Protein AF-A0A853AX30-F1 (afdb_monomer)

Solvent-accessible surface area (backbone atoms only — not comparable to full-atom values): 9892 Å² total; per-residue (Å²): 127,70,66,63,58,52,55,42,53,52,36,52,54,50,22,55,52,28,44,53,53,19,56,52,30,43,52,54,26,51,54,49,52,51,54,42,50,55,51,50,51,55,50,53,53,50,54,54,53,52,50,54,52,53,49,56,51,50,53,50,53,51,50,51,54,53,49,54,54,51,50,54,50,52,53,54,55,50,51,50,54,60,66,71,55,81,57,99,46,70,66,63,49,51,56,49,52,51,50,56,45,54,53,49,52,51,54,49,52,52,52,51,53,54,49,53,53,52,51,52,52,49,54,49,51,54,52,50,49,54,50,50,53,52,52,50,53,49,50,54,48,42,53,52,49,52,50,50,28,52,50,31,45,51,49,22,48,51,31,41,53,52,22,51,49,41,50,52,53,37,55,49,53,67,72,64,58,72,77,78,80,74,74,82,80,131

Secondary structure (DSSP, 8-state):
-HHHHHHHHHHHHHHHHHHHHHHHHHHHHHHHHHHHHHHHHHHHHHHHHHHHHHHHHHHHHHHHHHHHHHHHHHHHHHHHHHHHT-SS-HHHHHHHHHHHHHHHHHHHHHHHHHHHHHHHHHHHHHHHHHHHHHHHHHHHHHHHHHHHHHHHHHHHHHHHHHHHHHHHHHHHHHHHSPPP--PPP-

pLDDT: mean 80.93, std 8.51, range [52.16, 93.62]

Structure (mmCIF, N/CA/C/O backbone):
data_AF-A0A853AX30-F1
#
_entry.id   AF-A0A853AX30-F1
#
loop_
_atom_site.group_PDB
_atom_site.id
_atom_site.type_symbol
_atom_site.label_atom_id
_atom_site.label_alt_id
_atom_site.label_comp_id
_atom_site.label_asym_id
_atom_site.label_entity_id
_atom_site.label_seq_id
_atom_site.pdbx_PDB_ins_code
_atom_site.Cartn_x
_atom_site.Cartn_y
_atom_site.Cartn_z
_atom_site.occupancy
_atom_site.B_iso_or_equiv
_atom_site.auth_seq_id
_atom_site.auth_comp_id
_atom_site.auth_asym_id
_atom_site.auth_atom_id
_atom_site.pdbx_PDB_model_num
ATOM 1 N N . MET A 1 1 ? 38.267 -4.376 -55.174 1.00 52.16 1 MET A N 1
ATOM 2 C CA . MET A 1 1 ? 37.204 -3.345 -55.268 1.00 52.16 1 MET A CA 1
ATOM 3 C C . MET A 1 1 ? 35.841 -3.810 -54.735 1.00 52.16 1 MET A C 1
ATOM 5 O O . MET A 1 1 ? 35.086 -2.953 -54.309 1.00 52.16 1 MET A O 1
ATOM 9 N N . LYS A 1 2 ? 35.516 -5.118 -54.700 1.00 53.72 2 LYS A N 1
ATOM 10 C CA . LYS A 1 2 ? 34.241 -5.617 -54.136 1.00 53.72 2 LYS A CA 1
ATOM 11 C C . LYS A 1 2 ? 34.142 -5.535 -52.602 1.00 53.72 2 LYS A C 1
ATOM 13 O O . LYS A 1 2 ? 33.049 -5.327 -52.098 1.00 53.72 2 LYS A O 1
ATOM 18 N N . ASP A 1 3 ? 35.264 -5.619 -51.888 1.00 60.22 3 ASP A N 1
ATOM 19 C CA . ASP A 1 3 ? 35.251 -5.826 -50.429 1.00 60.22 3 ASP A CA 1
ATOM 20 C C . ASP A 1 3 ? 34.913 -4.568 -49.603 1.00 60.22 3 ASP A C 1
ATOM 22 O O . ASP A 1 3 ? 34.344 -4.672 -48.518 1.00 60.22 3 ASP A O 1
ATOM 26 N N . ALA A 1 4 ? 35.208 -3.367 -50.121 1.00 60.56 4 ALA A N 1
ATOM 27 C CA . ALA A 1 4 ? 34.927 -2.102 -49.428 1.00 60.56 4 ALA A CA 1
ATOM 28 C C . ALA A 1 4 ? 33.430 -1.734 -49.453 1.00 60.56 4 ALA A C 1
ATOM 30 O O . ALA A 1 4 ? 32.887 -1.258 -48.460 1.00 60.56 4 ALA A O 1
ATOM 31 N N . SER A 1 5 ? 32.743 -2.018 -50.565 1.00 66.19 5 SER A N 1
ATOM 32 C CA . SER A 1 5 ? 31.300 -1.779 -50.711 1.00 66.19 5 SER A CA 1
ATOM 33 C C . SER A 1 5 ? 30.471 -2.729 -49.844 1.00 66.19 5 SER A C 1
ATOM 35 O O . SER A 1 5 ? 29.499 -2.299 -49.234 1.00 66.19 5 SER A O 1
ATOM 37 N N . THR A 1 6 ? 30.876 -3.995 -49.717 1.00 74.06 6 THR A N 1
ATOM 38 C CA . THR A 1 6 ? 30.201 -4.947 -48.822 1.00 74.06 6 THR A CA 1
ATOM 39 C C . THR A 1 6 ? 30.399 -4.593 -47.350 1.00 74.06 6 THR A C 1
ATOM 41 O O . THR A 1 6 ? 29.449 -4.656 -46.579 1.00 74.06 6 THR A O 1
ATOM 44 N N . ALA A 1 7 ? 31.600 -4.145 -46.962 1.00 73.75 7 ALA A N 1
ATOM 45 C CA . ALA A 1 7 ? 31.864 -3.698 -45.594 1.00 73.75 7 ALA A CA 1
ATOM 46 C C . ALA A 1 7 ? 31.069 -2.430 -45.221 1.00 73.75 7 ALA A C 1
ATOM 48 O O . ALA A 1 7 ? 30.607 -2.303 -44.088 1.00 73.75 7 ALA A O 1
ATOM 49 N N . SER A 1 8 ? 30.887 -1.513 -46.176 1.00 75.12 8 SER A N 1
ATOM 50 C CA . SER A 1 8 ? 30.039 -0.322 -46.047 1.00 75.12 8 SER A CA 1
ATOM 51 C C . SER A 1 8 ? 28.562 -0.685 -45.834 1.00 75.12 8 SER A C 1
ATOM 53 O O . SER A 1 8 ? 27.937 -0.218 -44.877 1.00 75.12 8 SER A O 1
ATOM 55 N N . ASP A 1 9 ? 28.012 -1.568 -46.670 1.00 80.69 9 ASP A N 1
ATOM 56 C CA . ASP A 1 9 ? 26.618 -2.016 -46.562 1.00 80.69 9 ASP A CA 1
ATOM 57 C C . ASP A 1 9 ? 26.347 -2.752 -45.242 1.00 80.69 9 ASP A C 1
ATOM 59 O O . ASP A 1 9 ? 25.305 -2.554 -44.612 1.00 80.69 9 ASP A O 1
ATOM 63 N N . ASP A 1 10 ? 27.292 -3.577 -44.789 1.00 83.75 10 ASP A N 1
ATOM 64 C CA . ASP A 1 10 ? 27.157 -4.321 -43.537 1.00 83.75 10 ASP A CA 1
ATOM 65 C C . ASP A 1 10 ? 27.153 -3.396 -42.310 1.00 83.75 10 ASP A C 1
ATOM 67 O O . ASP A 1 10 ? 26.387 -3.633 -41.371 1.00 83.75 10 ASP A O 1
ATOM 71 N N . ARG A 1 11 ? 27.916 -2.292 -42.327 1.00 81.69 11 ARG A N 1
ATOM 72 C CA . ARG A 1 11 ? 27.868 -1.274 -41.260 1.00 81.69 11 ARG A CA 1
ATOM 73 C C . ARG A 1 11 ? 26.560 -0.491 -41.251 1.00 81.69 11 ARG A C 1
ATOM 75 O O . ARG A 1 11 ? 26.027 -0.249 -40.172 1.00 81.69 11 ARG A O 1
ATOM 82 N N . TYR A 1 12 ? 25.997 -0.145 -42.413 1.00 83.19 12 TYR A N 1
ATOM 83 C CA . TYR A 1 12 ? 24.668 0.484 -42.467 1.00 83.19 12 TYR A CA 1
ATOM 84 C C . TYR A 1 12 ? 23.589 -0.427 -41.879 1.00 83.19 12 TYR A C 1
ATOM 86 O O . TYR A 1 12 ? 22.803 0.011 -41.040 1.00 83.19 12 TYR A O 1
ATOM 94 N N . ARG A 1 13 ? 23.593 -1.714 -42.246 1.00 85.00 13 ARG A N 1
ATOM 95 C CA . ARG A 1 13 ? 22.660 -2.696 -41.671 1.00 85.00 13 ARG A CA 1
ATOM 96 C C . ARG A 1 13 ? 22.852 -2.856 -40.163 1.00 85.00 13 ARG A C 1
ATOM 98 O O . ARG A 1 13 ? 21.865 -2.962 -39.438 1.00 85.00 13 ARG A O 1
ATOM 105 N N . ALA A 1 14 ? 24.096 -2.862 -39.683 1.00 85.56 14 ALA A N 1
ATOM 106 C CA . ALA A 1 14 ? 24.391 -2.921 -38.254 1.00 85.56 14 ALA A CA 1
ATOM 107 C C . ALA A 1 14 ? 23.889 -1.670 -37.511 1.00 85.56 14 ALA A C 1
ATOM 109 O O . ALA A 1 14 ? 23.300 -1.799 -36.437 1.00 85.56 14 ALA A O 1
ATOM 110 N N . ALA A 1 15 ? 24.065 -0.479 -38.088 1.00 84.44 15 ALA A N 1
ATOM 111 C CA . ALA A 1 15 ? 23.566 0.776 -37.533 1.00 84.44 15 ALA A CA 1
ATOM 112 C C . ALA A 1 15 ? 22.029 0.789 -37.439 1.00 84.44 15 ALA A C 1
ATOM 114 O O . ALA A 1 15 ? 21.485 1.081 -36.375 1.00 84.44 15 ALA A O 1
ATOM 115 N N . ASP A 1 16 ? 21.324 0.381 -38.496 1.00 89.50 16 ASP A N 1
ATOM 116 C CA . ASP A 1 16 ? 19.855 0.321 -38.498 1.00 89.50 16 ASP A CA 1
ATOM 117 C C . ASP A 1 16 ? 19.310 -0.734 -37.521 1.00 89.50 16 ASP A C 1
ATOM 119 O O . ASP A 1 16 ? 18.291 -0.522 -36.853 1.00 89.50 16 ASP A O 1
ATOM 123 N N . ALA A 1 17 ? 20.011 -1.864 -37.375 1.00 89.38 17 ALA A N 1
ATOM 124 C CA . ALA A 1 17 ? 19.682 -2.868 -36.369 1.00 89.38 17 ALA A CA 1
ATOM 125 C C . ALA A 1 17 ? 19.844 -2.321 -34.939 1.00 89.38 17 ALA A C 1
ATOM 127 O O . ALA A 1 17 ? 19.005 -2.605 -34.079 1.00 89.38 17 ALA A O 1
ATOM 128 N N . ARG A 1 18 ? 20.880 -1.509 -34.680 1.00 89.25 18 ARG A N 1
ATOM 129 C CA . ARG A 1 18 ? 21.083 -0.849 -33.379 1.00 89.25 18 ARG A CA 1
ATOM 130 C C . ARG A 1 18 ? 20.016 0.198 -33.086 1.00 89.25 18 ARG A C 1
ATOM 132 O O . ARG A 1 18 ? 19.478 0.184 -31.982 1.00 89.25 18 ARG A O 1
ATOM 139 N N . ASP A 1 19 ? 19.641 1.027 -34.057 1.00 89.88 19 ASP A N 1
ATOM 140 C CA . ASP A 1 19 ? 18.552 1.999 -33.884 1.00 89.88 19 ASP A CA 1
ATOM 141 C C . ASP A 1 19 ? 17.220 1.295 -33.587 1.00 89.88 19 ASP A C 1
ATOM 143 O O . ASP A 1 19 ? 16.516 1.646 -32.638 1.00 89.88 19 ASP A O 1
ATOM 147 N N . THR A 1 20 ? 16.924 0.209 -34.307 1.00 91.38 20 THR A N 1
ATOM 148 C CA . THR A 1 20 ? 15.735 -0.617 -34.041 1.00 91.38 20 THR A CA 1
ATOM 149 C C . THR A 1 20 ? 15.751 -1.194 -32.618 1.00 91.38 20 THR A C 1
ATOM 151 O O . THR A 1 20 ? 14.726 -1.201 -31.927 1.00 91.38 20 THR A O 1
ATOM 154 N N . ALA A 1 21 ? 16.910 -1.670 -32.151 1.00 88.06 21 ALA A N 1
ATOM 155 C CA . ALA A 1 21 ? 17.077 -2.189 -30.796 1.00 88.06 21 ALA A CA 1
ATOM 156 C C . ALA A 1 21 ? 16.963 -1.086 -29.727 1.00 88.06 21 ALA A C 1
ATOM 158 O O . ALA A 1 21 ? 16.398 -1.324 -28.653 1.00 88.06 21 ALA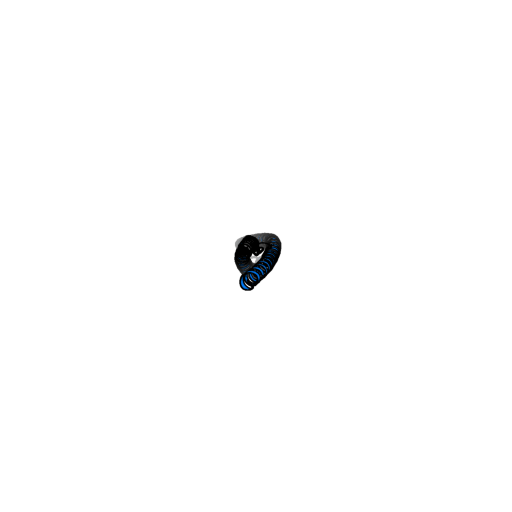 A O 1
ATOM 159 N N . ALA A 1 22 ? 17.458 0.120 -30.005 1.00 86.75 22 ALA A N 1
ATOM 160 C CA . ALA A 1 22 ? 17.312 1.286 -29.141 1.00 86.75 22 ALA A CA 1
ATOM 161 C C . ALA A 1 22 ? 15.832 1.672 -28.979 1.00 86.75 22 ALA A C 1
ATOM 163 O O . ALA A 1 22 ? 15.345 1.796 -27.854 1.00 86.75 22 ALA A O 1
ATOM 164 N N . ASP A 1 23 ? 15.080 1.738 -30.079 1.00 91.25 23 ASP A N 1
ATOM 165 C CA . ASP A 1 23 ? 13.649 2.060 -30.062 1.00 91.25 23 ASP A CA 1
ATOM 166 C C . ASP A 1 23 ? 12.804 0.982 -29.370 1.00 91.25 23 ASP A C 1
ATOM 168 O O . ASP A 1 23 ? 11.774 1.272 -28.752 1.00 91.25 23 ASP A O 1
ATOM 172 N N . ALA A 1 24 ? 13.207 -0.288 -29.462 1.00 91.00 24 ALA A N 1
ATOM 173 C CA . ALA A 1 24 ? 12.571 -1.364 -28.707 1.00 91.00 24 ALA A CA 1
ATOM 174 C C . ALA A 1 24 ? 12.790 -1.202 -27.191 1.00 91.00 24 ALA A C 1
ATOM 176 O O . ALA A 1 24 ? 11.845 -1.367 -26.413 1.00 91.00 24 ALA A O 1
ATOM 177 N N . ARG A 1 25 ? 14.008 -0.836 -26.766 1.00 88.38 25 ARG A N 1
ATOM 178 C CA . ARG A 1 25 ? 14.336 -0.597 -25.351 1.00 88.38 25 ARG A CA 1
ATOM 179 C C . ARG A 1 25 ? 13.622 0.623 -24.781 1.00 88.38 25 ARG A C 1
ATOM 181 O O . ARG A 1 25 ? 13.078 0.532 -23.682 1.00 88.38 25 ARG A O 1
ATOM 188 N N . ASP A 1 26 ? 13.550 1.723 -25.526 1.00 89.88 26 ASP A N 1
ATOM 189 C CA . ASP A 1 26 ? 12.823 2.920 -25.086 1.00 89.88 26 ASP A CA 1
ATOM 190 C C . ASP A 1 26 ? 11.333 2.623 -24.882 1.00 89.88 26 ASP A C 1
ATOM 192 O O . ASP A 1 26 ? 10.775 2.943 -23.829 1.00 89.88 26 ASP A O 1
ATOM 196 N N . ARG A 1 27 ? 10.705 1.900 -25.818 1.00 90.69 27 ARG A N 1
ATOM 197 C CA . ARG A 1 27 ? 9.311 1.452 -25.667 1.00 90.69 27 ARG A CA 1
ATOM 198 C C . ARG A 1 27 ? 9.116 0.546 -24.451 1.00 90.69 27 ARG A C 1
ATOM 200 O O . ARG A 1 27 ? 8.138 0.703 -23.720 1.00 90.69 27 ARG A O 1
ATOM 207 N N . ALA A 1 28 ? 10.040 -0.381 -24.200 1.00 88.31 28 ALA A N 1
ATOM 208 C CA . ALA A 1 28 ? 9.989 -1.228 -23.009 1.00 88.31 28 ALA A CA 1
ATOM 209 C C . ALA A 1 28 ? 10.108 -0.403 -21.713 1.00 88.31 28 ALA A C 1
ATOM 211 O O . ALA A 1 28 ? 9.362 -0.641 -20.760 1.00 88.31 28 ALA A O 1
ATOM 212 N N . ALA A 1 29 ? 10.996 0.594 -21.686 1.00 87.12 29 ALA A N 1
ATOM 213 C CA . ALA A 1 29 ? 11.155 1.504 -20.556 1.00 87.12 29 ALA A CA 1
ATOM 214 C C . ALA A 1 29 ? 9.895 2.352 -20.312 1.00 87.12 29 ALA A C 1
ATOM 216 O O . ALA A 1 29 ? 9.464 2.489 -19.168 1.00 87.12 29 ALA A O 1
ATOM 217 N N . GLU A 1 30 ? 9.264 2.882 -21.362 1.00 92.12 30 GLU A N 1
ATOM 218 C CA . GLU A 1 30 ? 7.996 3.616 -21.248 1.00 92.12 30 GLU A CA 1
ATOM 219 C C . GLU A 1 30 ? 6.869 2.758 -20.664 1.00 92.12 30 GLU A C 1
ATOM 221 O O . GLU A 1 30 ? 6.134 3.217 -19.789 1.00 92.12 30 GLU A O 1
ATOM 226 N N . LEU A 1 31 ? 6.734 1.506 -21.114 1.00 92.50 31 LEU A N 1
ATOM 227 C CA . LEU A 1 31 ? 5.715 0.588 -20.597 1.00 92.50 31 LEU A CA 1
ATOM 228 C C . LEU A 1 31 ? 5.914 0.295 -19.105 1.00 92.50 31 LEU A C 1
ATOM 230 O O . LEU A 1 31 ? 4.943 0.298 -18.341 1.00 92.50 31 LEU A O 1
ATOM 234 N N . ARG A 1 32 ? 7.161 0.083 -18.667 1.00 89.12 32 ARG A N 1
ATOM 235 C CA . ARG A 1 32 ? 7.470 -0.110 -17.240 1.00 89.12 32 ARG A CA 1
ATOM 236 C C . ARG A 1 32 ? 7.160 1.136 -16.421 1.00 89.12 32 ARG A C 1
ATOM 238 O O . ARG A 1 32 ? 6.587 1.014 -15.342 1.00 89.12 32 ARG A O 1
ATOM 245 N N . ASP A 1 33 ? 7.476 2.318 -16.939 1.00 88.50 33 ASP A N 1
ATOM 246 C CA . ASP A 1 33 ? 7.202 3.577 -16.249 1.00 88.50 33 ASP A CA 1
ATOM 247 C C . ASP A 1 33 ? 5.697 3.841 -16.111 1.00 88.50 33 ASP A C 1
ATOM 249 O O . ASP A 1 33 ? 5.249 4.203 -15.024 1.00 88.50 33 ASP A O 1
ATOM 253 N N . ARG A 1 34 ? 4.897 3.582 -17.156 1.00 91.12 34 ARG A N 1
ATOM 254 C CA . ARG A 1 34 ? 3.425 3.656 -17.063 1.00 91.12 34 ARG A CA 1
ATOM 255 C C . ARG A 1 34 ? 2.888 2.695 -16.007 1.00 91.12 34 ARG A C 1
ATOM 257 O O . ARG A 1 34 ? 2.182 3.113 -15.100 1.00 91.12 34 ARG A O 1
ATOM 264 N N . THR A 1 35 ? 3.331 1.439 -16.048 1.00 88.69 35 THR A N 1
ATOM 265 C CA . THR A 1 35 ? 2.931 0.435 -15.049 1.00 88.69 35 THR A CA 1
ATOM 266 C C . THR A 1 35 ? 3.323 0.862 -13.627 1.00 88.69 35 THR A C 1
ATOM 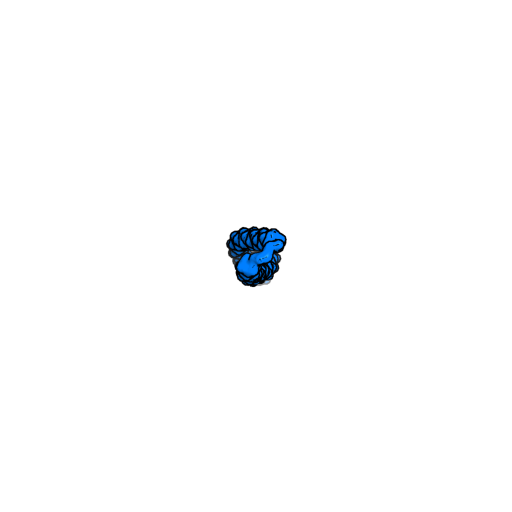268 O O . THR A 1 35 ? 2.599 0.604 -12.667 1.00 88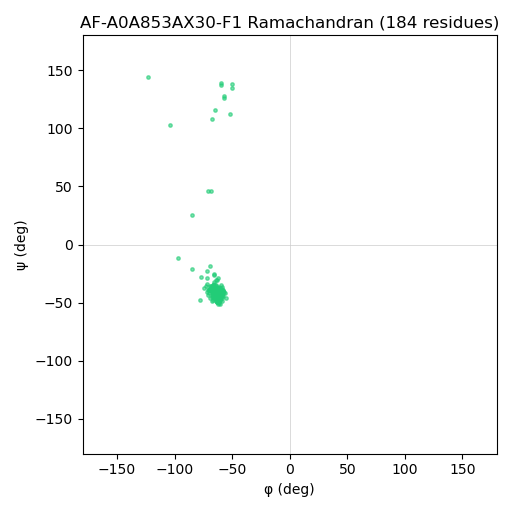.69 35 THR A O 1
ATOM 271 N N . ALA A 1 36 ? 4.473 1.518 -13.454 1.00 84.31 36 ALA A N 1
ATOM 272 C CA . ALA A 1 36 ? 4.895 2.053 -12.165 1.00 84.31 36 ALA A CA 1
ATOM 273 C C . ALA A 1 36 ? 3.979 3.182 -11.665 1.00 84.31 36 ALA A C 1
ATOM 275 O O . ALA A 1 36 ? 3.671 3.206 -10.476 1.00 84.31 36 ALA A O 1
ATOM 276 N N . LEU A 1 37 ? 3.537 4.083 -12.548 1.00 88.69 37 LEU A N 1
ATOM 277 C CA . LEU A 1 37 ? 2.591 5.150 -12.205 1.00 88.69 37 LEU A CA 1
ATOM 278 C C . LEU A 1 37 ? 1.233 4.585 -11.779 1.00 88.69 37 LEU A C 1
ATOM 280 O O . LEU A 1 37 ? 0.720 4.985 -10.736 1.00 88.69 37 LEU A O 1
ATOM 284 N N . ASP A 1 38 ? 0.710 3.596 -12.506 1.00 88.50 38 ASP A N 1
ATOM 285 C CA . ASP A 1 38 ? -0.556 2.938 -12.156 1.00 88.50 38 ASP A CA 1
ATOM 286 C C . ASP A 1 38 ? -0.481 2.302 -10.756 1.00 88.50 38 ASP A C 1
ATOM 288 O O . ASP A 1 38 ? -1.407 2.399 -9.945 1.00 88.50 38 ASP A O 1
ATOM 292 N N . ARG A 1 39 ? 0.657 1.674 -10.422 1.00 84.62 39 ARG A N 1
ATOM 293 C CA . ARG A 1 39 ? 0.878 1.111 -9.079 1.00 84.62 39 ARG A CA 1
ATOM 294 C C . ARG A 1 39 ? 0.949 2.187 -7.999 1.00 84.62 39 ARG A C 1
ATOM 296 O O . ARG A 1 39 ? 0.417 1.963 -6.910 1.00 84.62 39 ARG A O 1
ATOM 303 N N . ASP A 1 40 ? 1.582 3.323 -8.280 1.00 85.88 40 ASP A N 1
ATOM 304 C CA . ASP A 1 40 ? 1.651 4.450 -7.346 1.00 85.88 40 ASP A CA 1
ATOM 305 C C . ASP A 1 40 ? 0.254 5.046 -7.094 1.00 85.88 40 ASP A C 1
ATOM 307 O O . ASP A 1 40 ? -0.096 5.339 -5.947 1.00 85.88 40 ASP A O 1
ATOM 311 N N . GLU A 1 41 ? -0.584 5.151 -8.128 1.00 87.88 41 GLU A N 1
ATOM 312 C CA . GLU A 1 41 ? -1.968 5.614 -7.995 1.00 87.88 41 GLU A CA 1
ATOM 313 C C . GLU A 1 41 ? -2.804 4.669 -7.121 1.00 87.88 41 GLU A C 1
ATOM 315 O O . GLU A 1 41 ? -3.433 5.104 -6.147 1.00 87.88 41 GLU A O 1
ATOM 320 N N . VAL A 1 42 ? -2.757 3.361 -7.403 1.00 88.19 42 VAL A N 1
ATOM 321 C CA . VAL A 1 42 ? -3.444 2.344 -6.591 1.00 88.19 42 VAL A CA 1
ATOM 322 C C . VAL A 1 42 ? -2.964 2.385 -5.139 1.00 88.19 42 VAL A C 1
ATOM 324 O O . VAL A 1 42 ? -3.779 2.301 -4.214 1.00 88.19 42 VAL A O 1
ATOM 327 N N . ALA A 1 43 ? -1.659 2.558 -4.909 1.00 80.38 43 ALA A N 1
ATOM 328 C CA . ALA A 1 43 ? -1.107 2.709 -3.566 1.00 80.38 43 ALA A CA 1
ATOM 329 C C . ALA A 1 43 ? -1.660 3.960 -2.857 1.00 80.38 43 ALA A C 1
ATOM 331 O O . ALA A 1 43 ? -2.035 3.884 -1.683 1.00 80.38 43 ALA A O 1
ATOM 332 N N . GLY A 1 44 ? -1.789 5.08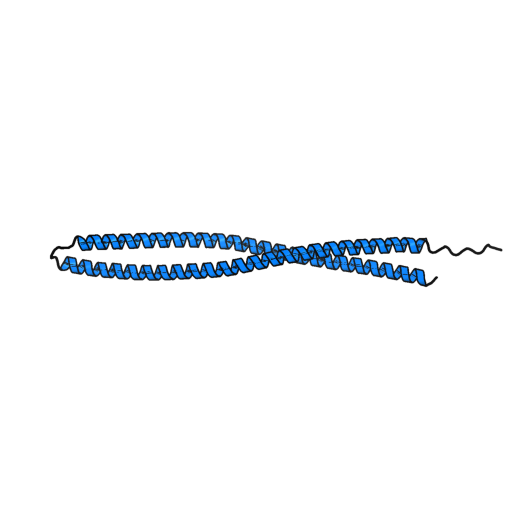4 -3.567 1.00 84.56 44 GLY A N 1
ATOM 333 C CA . GLY A 1 44 ? -2.393 6.311 -3.045 1.00 84.56 44 GLY A CA 1
ATOM 334 C C . GLY A 1 44 ? -3.868 6.146 -2.660 1.00 84.56 44 GLY A C 1
ATOM 335 O O . GLY A 1 44 ? -4.296 6.627 -1.608 1.00 84.56 44 GLY A O 1
ATOM 336 N N . ILE A 1 45 ? -4.654 5.426 -3.467 1.00 86.94 45 ILE A N 1
ATOM 337 C CA . ILE A 1 45 ? -6.056 5.102 -3.151 1.00 86.94 45 ILE A CA 1
ATOM 338 C C . ILE A 1 45 ? -6.141 4.244 -1.882 1.00 86.94 45 ILE A C 1
ATOM 340 O O . ILE A 1 45 ? -6.876 4.598 -0.956 1.00 86.94 45 ILE A O 1
ATOM 344 N N . ARG A 1 46 ? -5.350 3.166 -1.794 1.00 82.56 46 ARG A N 1
ATOM 345 C CA . ARG A 1 46 ? -5.326 2.286 -0.611 1.00 82.56 46 ARG A CA 1
ATOM 346 C C . ARG A 1 46 ? -4.921 3.030 0.658 1.00 82.56 46 ARG A C 1
ATOM 348 O O . ARG A 1 46 ? -5.560 2.859 1.692 1.00 82.56 46 ARG A O 1
ATOM 355 N N . ALA A 1 47 ? -3.908 3.894 0.584 1.00 79.94 47 ALA A N 1
ATOM 356 C CA . ALA A 1 47 ? -3.449 4.672 1.733 1.00 79.94 47 ALA A CA 1
ATOM 357 C C . ALA A 1 47 ? -4.557 5.569 2.312 1.00 79.94 47 ALA A C 1
ATOM 359 O O . ALA A 1 47 ? -4.710 5.644 3.535 1.00 79.94 47 ALA A O 1
ATOM 360 N N . ARG A 1 48 ? -5.354 6.206 1.440 1.00 84.50 48 ARG A N 1
ATOM 361 C CA . ARG A 1 48 ? -6.513 7.017 1.842 1.00 84.50 48 ARG A CA 1
ATOM 362 C C . ARG A 1 48 ? -7.605 6.168 2.488 1.00 84.50 48 ARG A C 1
ATOM 364 O O . ARG A 1 48 ? -8.075 6.528 3.563 1.00 84.50 48 ARG A O 1
ATOM 371 N N . HIS A 1 49 ? -7.955 5.028 1.890 1.00 82.56 49 HIS A N 1
ATOM 372 C CA . HIS A 1 49 ? -8.963 4.124 2.454 1.00 82.56 49 HIS A CA 1
ATOM 373 C C . HIS A 1 49 ? -8.548 3.602 3.839 1.00 82.56 49 HIS A C 1
ATOM 375 O O . HIS A 1 49 ? -9.296 3.724 4.807 1.00 82.56 49 HIS A O 1
ATOM 381 N N . GLY A 1 50 ? -7.305 3.131 3.970 1.00 80.44 50 GLY A N 1
ATOM 382 C CA . GLY A 1 50 ? -6.776 2.661 5.248 1.00 80.44 50 GLY A CA 1
ATOM 383 C C . GLY A 1 50 ? -6.714 3.755 6.320 1.00 80.44 50 GLY A C 1
ATOM 384 O O . GLY A 1 50 ? -6.826 3.453 7.504 1.00 80.44 50 GLY A O 1
ATOM 385 N N . ALA A 1 51 ? -6.551 5.031 5.949 1.00 78.81 51 ALA A N 1
ATOM 386 C CA . ALA A 1 51 ? -6.604 6.136 6.908 1.00 78.81 51 ALA A CA 1
ATOM 387 C C . ALA A 1 51 ? -8.007 6.318 7.508 1.00 78.81 51 ALA A C 1
ATOM 389 O O . ALA A 1 51 ? -8.121 6.489 8.722 1.00 78.81 51 ALA A O 1
ATOM 390 N N . VAL A 1 52 ? -9.051 6.222 6.681 1.00 83.06 52 VAL A N 1
ATOM 391 C CA . VAL A 1 52 ? -10.451 6.284 7.129 1.00 83.06 52 VAL A CA 1
ATOM 392 C C . VAL A 1 52 ? -10.781 5.097 8.032 1.00 83.06 52 VAL A C 1
ATOM 394 O O . VAL A 1 52 ? -11.320 5.286 9.120 1.00 83.06 52 VAL A O 1
ATOM 397 N N . GLU A 1 53 ? -10.386 3.882 7.642 1.00 80.75 53 GLU A N 1
ATOM 398 C CA . GLU A 1 53 ? -10.599 2.689 8.472 1.00 80.75 53 GLU A CA 1
ATOM 399 C C . GLU A 1 53 ? -9.890 2.786 9.832 1.00 80.75 53 GLU A C 1
ATOM 401 O O . GLU A 1 53 ? -10.499 2.494 10.861 1.00 80.75 53 GLU A O 1
ATOM 406 N N . ARG A 1 54 ? -8.627 3.248 9.866 1.00 79.69 54 ARG A N 1
ATOM 407 C CA . ARG A 1 54 ? -7.893 3.469 11.128 1.00 79.69 54 ARG A CA 1
ATOM 408 C C . ARG A 1 54 ? -8.616 4.443 12.043 1.00 79.69 54 ARG A C 1
ATOM 410 O O . ARG A 1 54 ? -8.631 4.227 13.252 1.00 79.69 54 ARG A O 1
ATOM 417 N N . HIS A 1 55 ? -9.168 5.517 11.482 1.00 78.38 55 HIS A N 1
ATOM 418 C CA . HIS A 1 55 ? -9.936 6.484 12.257 1.00 78.38 55 HIS A CA 1
ATOM 419 C C . HIS A 1 55 ? -11.173 5.820 12.867 1.00 78.38 55 HIS A C 1
ATOM 421 O O . HIS A 1 55 ? -11.332 5.841 14.083 1.00 78.38 55 HIS A O 1
ATOM 427 N N . GLY A 1 56 ? -11.974 5.124 12.053 1.00 80.56 56 GLY A N 1
ATOM 428 C CA . GLY A 1 56 ? -13.176 4.442 12.534 1.00 80.56 56 GLY A CA 1
ATOM 429 C C . GLY A 1 56 ? -12.893 3.379 13.600 1.00 80.56 56 GLY A C 1
ATOM 430 O O . GLY A 1 56 ? -13.674 3.213 14.532 1.00 80.56 56 GLY A O 1
ATOM 431 N N . LEU A 1 57 ? -11.762 2.675 13.516 1.00 77.88 57 LEU A N 1
ATOM 432 C CA . LEU A 1 57 ? -11.364 1.707 14.542 1.00 77.88 57 LEU A CA 1
ATOM 433 C C . LEU A 1 57 ? -10.894 2.361 15.837 1.00 77.88 57 LEU A C 1
ATOM 435 O O . LEU A 1 57 ? -11.174 1.832 16.909 1.00 77.88 57 LEU A O 1
ATOM 439 N N . ARG A 1 58 ? -10.213 3.508 15.761 1.00 78.56 58 ARG A N 1
ATOM 440 C CA . ARG A 1 58 ? -9.870 4.292 16.955 1.00 78.56 58 ARG A CA 1
ATOM 441 C C . ARG A 1 58 ? -11.123 4.798 17.658 1.00 78.56 58 ARG A C 1
ATOM 443 O O . ARG A 1 58 ? -11.195 4.684 18.876 1.00 78.56 58 ARG A O 1
ATOM 450 N N . ASP A 1 59 ? -12.108 5.273 16.901 1.00 81.69 59 ASP A N 1
ATOM 451 C CA . ASP A 1 59 ? -13.387 5.724 17.456 1.00 81.69 59 ASP A CA 1
ATOM 452 C C . ASP A 1 59 ? -14.125 4.570 18.149 1.00 81.69 59 ASP A C 1
ATOM 454 O O . ASP A 1 59 ? -14.588 4.718 19.279 1.00 81.69 59 ASP A O 1
ATOM 458 N N . LYS A 1 60 ? -14.165 3.387 17.519 1.00 78.06 60 LYS A N 1
ATOM 459 C CA . LYS A 1 60 ? -14.742 2.174 18.123 1.00 78.06 60 LYS A CA 1
ATOM 460 C C . LYS A 1 60 ? -14.002 1.742 19.389 1.00 78.06 60 LYS A C 1
ATOM 462 O O . LYS A 1 60 ? -14.643 1.463 20.394 1.00 78.06 60 LYS A O 1
ATOM 467 N N . ALA A 1 61 ? -12.669 1.739 19.376 1.00 77.62 61 ALA A N 1
ATOM 468 C CA . ALA A 1 61 ? -11.871 1.397 20.553 1.00 77.62 61 ALA A CA 1
ATOM 469 C C . ALA A 1 61 ? -12.087 2.392 21.706 1.00 77.62 61 ALA A C 1
ATOM 471 O O . ALA A 1 61 ? -12.192 1.987 22.862 1.00 77.62 61 ALA A O 1
ATOM 472 N N . ALA A 1 62 ? -12.202 3.689 21.402 1.00 79.94 62 ALA A N 1
ATOM 473 C CA . ALA A 1 62 ? -12.533 4.707 22.395 1.00 79.94 62 ALA A CA 1
ATOM 474 C C . ALA A 1 62 ? -13.944 4.500 22.974 1.00 79.94 62 ALA A C 1
ATOM 476 O O . ALA A 1 62 ? -14.131 4.622 24.184 1.00 79.94 62 ALA A O 1
ATOM 477 N N . ALA A 1 63 ? -14.920 4.139 22.134 1.00 79.81 63 ALA A N 1
ATOM 478 C CA . ALA A 1 63 ? -16.272 3.812 22.578 1.00 79.81 63 ALA A CA 1
ATOM 479 C C . ALA A 1 63 ? -16.299 2.569 23.485 1.00 79.81 63 ALA A C 1
ATOM 481 O O . ALA A 1 63 ? -16.956 2.599 24.524 1.00 79.81 63 ALA A O 1
ATOM 482 N N . ALA A 1 64 ? -15.552 1.515 23.145 1.00 75.12 64 ALA A N 1
ATOM 483 C CA . ALA A 1 64 ? -15.430 0.314 23.972 1.00 75.12 64 ALA A CA 1
ATOM 484 C C . ALA A 1 64 ? -14.831 0.631 25.355 1.00 75.12 64 ALA A C 1
ATOM 486 O O . ALA A 1 64 ? -15.425 0.288 26.373 1.00 75.12 64 ALA A O 1
ATOM 487 N N . LEU A 1 65 ? -13.731 1.396 25.412 1.00 80.69 65 LEU A N 1
ATOM 488 C CA . LEU A 1 65 ? -13.133 1.842 26.681 1.00 80.69 65 LEU A CA 1
ATOM 489 C C . LEU A 1 65 ? -14.109 2.655 27.545 1.00 80.69 65 LEU A C 1
ATOM 491 O O . LEU A 1 65 ? -14.119 2.527 28.769 1.00 80.69 65 LEU A O 1
ATOM 495 N N . ALA A 1 66 ? -14.935 3.498 26.920 1.00 81.25 66 ALA A N 1
ATOM 496 C CA . ALA A 1 66 ? -15.947 4.270 27.633 1.00 81.25 66 ALA A CA 1
ATOM 497 C C . ALA A 1 66 ? -17.050 3.373 28.223 1.00 81.25 66 ALA A C 1
ATOM 499 O O . ALA A 1 66 ? -17.505 3.627 29.341 1.00 81.25 66 ALA A O 1
ATOM 500 N N . ARG A 1 67 ? -17.457 2.317 27.505 1.00 78.19 67 ARG A N 1
ATOM 501 C CA . ARG A 1 67 ? -18.426 1.324 27.996 1.00 78.19 67 ARG A CA 1
ATOM 502 C C . ARG A 1 67 ? -17.863 0.504 29.151 1.00 78.19 67 ARG A C 1
ATOM 504 O O . ARG A 1 67 ? -18.539 0.404 30.170 1.00 78.19 67 ARG A O 1
ATOM 511 N N . ASP A 1 68 ? -16.622 0.031 29.050 1.00 78.88 68 ASP A N 1
ATOM 512 C CA . ASP A 1 68 ? -15.943 -0.694 30.134 1.00 78.88 68 ASP A CA 1
ATOM 513 C C . ASP A 1 68 ? -15.874 0.155 31.414 1.00 78.88 68 ASP A C 1
ATOM 515 O O . ASP A 1 68 ? -16.198 -0.308 32.509 1.00 78.88 68 ASP A O 1
ATOM 519 N N . ALA A 1 69 ? -15.523 1.439 31.282 1.00 78.81 69 ALA A N 1
ATOM 520 C CA . ALA A 1 69 ? -15.497 2.364 32.412 1.00 78.81 69 ALA A CA 1
ATOM 521 C C . ALA A 1 69 ? -16.893 2.595 33.021 1.00 78.81 69 ALA A C 1
ATOM 523 O O . ALA A 1 69 ? -17.020 2.751 34.237 1.00 78.81 69 ALA A O 1
ATOM 524 N N . ALA A 1 70 ? -17.946 2.624 32.199 1.00 79.38 70 ALA A N 1
ATOM 525 C CA . ALA A 1 70 ? -19.322 2.746 32.672 1.00 79.38 70 ALA A CA 1
ATOM 526 C C . ALA A 1 70 ? -19.812 1.467 33.372 1.00 79.38 70 ALA A C 1
ATOM 528 O O . ALA A 1 70 ? -20.493 1.562 34.392 1.00 79.38 70 ALA A O 1
ATOM 529 N N . ALA A 1 71 ? -19.451 0.284 32.867 1.00 75.38 71 ALA A N 1
ATOM 530 C CA . ALA A 1 71 ? -19.736 -0.997 33.512 1.00 75.38 71 ALA A CA 1
ATOM 531 C C . ALA A 1 71 ? -19.062 -1.089 34.891 1.00 75.38 71 ALA A C 1
ATOM 533 O O . ALA A 1 71 ? -19.748 -1.330 35.879 1.00 75.38 71 ALA A O 1
ATOM 534 N N . ALA A 1 72 ? -17.772 -0.748 34.989 1.00 80.38 72 ALA A N 1
ATOM 535 C CA . ALA A 1 72 ? -17.049 -0.741 36.264 1.00 80.38 72 ALA A CA 1
ATOM 536 C C . ALA A 1 72 ? -17.690 0.188 37.314 1.00 80.38 72 ALA A C 1
ATOM 538 O O . ALA A 1 72 ? -17.798 -0.170 38.484 1.00 80.38 72 ALA A O 1
ATOM 539 N N . ARG A 1 73 ? -18.180 1.367 36.900 1.00 83.00 73 ARG A N 1
ATOM 540 C CA . ARG A 1 73 ? -18.913 2.277 37.800 1.00 83.00 73 ARG A CA 1
ATOM 541 C C . ARG A 1 73 ? -20.234 1.681 38.284 1.00 83.00 73 ARG A C 1
ATOM 543 O O . ARG A 1 73 ? -20.558 1.821 39.459 1.00 83.00 73 ARG A O 1
ATOM 550 N N . ARG A 1 74 ? -20.986 1.014 37.400 1.00 79.31 74 ARG A N 1
ATOM 551 C CA . ARG A 1 74 ? -22.235 0.332 37.777 1.00 79.31 74 ARG A CA 1
ATOM 552 C C . ARG A 1 74 ? -21.977 -0.773 38.801 1.00 79.31 74 ARG A C 1
ATOM 554 O O . ARG A 1 74 ? -22.715 -0.842 39.781 1.00 79.31 74 ARG A O 1
ATOM 561 N N . ASP A 1 75 ? -20.907 -1.548 38.627 1.00 76.44 75 ASP A N 1
ATOM 562 C CA . ASP A 1 75 ? -20.495 -2.585 39.581 1.00 76.44 75 ASP A CA 1
ATOM 563 C C . ASP A 1 75 ? -20.130 -1.991 40.952 1.00 76.44 75 ASP A C 1
ATOM 565 O O . ASP A 1 75 ? -20.575 -2.489 41.989 1.00 76.44 75 ASP A O 1
ATOM 569 N N . GLU A 1 76 ? -19.370 -0.890 40.983 1.00 79.94 76 GLU A N 1
ATOM 570 C CA . GLU A 1 76 ? -19.044 -0.181 42.228 1.00 79.94 76 GLU A CA 1
ATOM 571 C C . GLU A 1 76 ? -20.297 0.351 42.942 1.00 79.94 76 GLU A C 1
ATOM 573 O O . GLU A 1 76 ? -20.420 0.235 44.165 1.00 79.94 76 GLU A O 1
ATOM 578 N N . ASP A 1 77 ? -21.240 0.923 42.195 1.00 79.38 77 ASP A N 1
ATOM 579 C CA . ASP A 1 77 ? -22.484 1.465 42.745 1.00 79.38 77 ASP A CA 1
ATOM 580 C C . ASP A 1 77 ? -23.444 0.358 43.209 1.00 79.38 77 ASP A C 1
ATOM 582 O O . ASP A 1 77 ? -24.163 0.529 44.199 1.00 79.38 77 ASP A O 1
ATOM 586 N N . ALA A 1 78 ? -23.466 -0.793 42.533 1.00 75.62 78 ALA A N 1
ATOM 587 C CA . ALA A 1 78 ? -24.177 -1.984 42.994 1.00 75.62 78 ALA A CA 1
ATOM 588 C C . ALA A 1 78 ? -23.568 -2.525 44.298 1.00 75.62 78 ALA A C 1
ATOM 590 O O . ALA A 1 78 ? -24.301 -2.790 45.253 1.00 75.62 78 ALA A O 1
ATOM 591 N N . ALA A 1 79 ? -22.235 -2.602 44.388 1.00 77.00 79 ALA A N 1
ATOM 592 C CA . ALA A 1 79 ? -21.535 -3.057 45.588 1.00 77.00 79 ALA A CA 1
ATOM 593 C C . ALA A 1 79 ? -21.778 -2.141 46.801 1.00 77.00 79 ALA A C 1
ATOM 595 O O . ALA A 1 79 ? -22.001 -2.638 47.906 1.00 77.00 79 ALA A O 1
ATOM 596 N N . LYS A 1 80 ? -21.790 -0.813 46.607 1.00 80.06 80 LYS A N 1
ATOM 597 C CA . LYS A 1 80 ? -22.138 0.154 47.667 1.00 80.06 80 LYS A CA 1
ATOM 598 C C . LYS A 1 80 ? -23.564 -0.049 48.169 1.00 80.06 80 LYS A C 1
ATOM 600 O O . LYS A 1 80 ? -23.762 -0.224 49.366 1.00 80.06 80 LYS A O 1
ATOM 605 N N . ARG A 1 81 ? -24.542 -0.125 47.258 1.00 75.31 81 ARG A N 1
ATOM 606 C CA . ARG A 1 81 ? -25.950 -0.366 47.618 1.00 75.31 81 ARG A CA 1
ATOM 607 C C . ARG A 1 81 ? -26.135 -1.678 48.381 1.00 75.31 81 ARG A C 1
ATOM 609 O O . ARG A 1 81 ? -26.869 -1.711 49.362 1.00 75.31 81 ARG A O 1
ATOM 616 N N . ALA A 1 82 ? -25.442 -2.740 47.969 1.00 70.56 82 ALA A N 1
ATOM 617 C CA . ALA A 1 82 ? -25.457 -4.015 48.681 1.00 70.56 82 ALA A CA 1
ATOM 618 C C . ALA A 1 82 ? -24.849 -3.917 50.092 1.00 70.56 82 ALA A C 1
ATOM 620 O O . ALA A 1 82 ? -25.344 -4.557 51.016 1.00 70.56 82 ALA A O 1
ATOM 621 N N . ALA A 1 83 ? -23.801 -3.107 50.282 1.00 72.38 83 ALA A N 1
ATOM 622 C CA . ALA A 1 83 ? -23.216 -2.862 51.599 1.00 72.38 83 ALA A CA 1
ATOM 623 C C . ALA A 1 83 ? -24.145 -2.052 52.523 1.00 72.38 83 ALA A C 1
ATOM 625 O O . ALA A 1 83 ? -24.190 -2.328 53.725 1.00 72.38 83 ALA A O 1
ATOM 626 N N . ASP A 1 84 ? -24.902 -1.104 51.965 1.00 72.12 84 ASP A N 1
ATOM 627 C CA . ASP A 1 84 ? -25.845 -0.252 52.700 1.00 72.12 84 ASP A CA 1
ATOM 628 C C . ASP A 1 84 ? -27.099 -1.019 53.176 1.00 72.12 84 ASP A C 1
ATOM 630 O O . ASP A 1 84 ? -27.727 -0.640 54.163 1.00 72.12 84 ASP A O 1
ATOM 634 N N . LEU A 1 85 ? -27.433 -2.144 52.536 1.00 67.25 85 LEU A N 1
ATOM 635 C CA . LEU A 1 85 ? -28.630 -2.962 52.788 1.00 67.25 85 LEU A CA 1
ATOM 636 C C . LEU A 1 85 ? -28.496 -3.996 53.926 1.00 67.25 85 LEU A C 1
ATOM 638 O O . LEU A 1 85 ? -29.237 -4.973 53.968 1.00 67.25 85 LEU A O 1
ATOM 642 N N . ARG A 1 86 ? -27.606 -3.786 54.906 1.00 59.44 86 ARG A N 1
ATOM 643 C CA . ARG A 1 86 ? -27.506 -4.622 56.130 1.00 59.44 86 ARG A CA 1
ATOM 644 C C . ARG A 1 86 ? -28.689 -4.430 57.109 1.00 59.44 86 ARG A C 1
ATOM 646 O O . ARG A 1 86 ? -28.471 -4.268 58.308 1.00 59.44 86 ARG A O 1
ATOM 653 N N . GLY A 1 87 ? -29.925 -4.423 56.614 1.00 61.56 87 GLY A N 1
ATOM 654 C CA . GLY A 1 87 ? -31.159 -4.381 57.401 1.00 61.56 87 GLY A CA 1
ATOM 655 C C . GLY A 1 87 ? -32.067 -5.569 57.074 1.00 61.56 87 GLY A C 1
ATOM 656 O O . GLY A 1 87 ? -32.111 -6.006 55.929 1.00 61.56 87 GLY A O 1
ATOM 657 N N . ASP A 1 88 ? -32.772 -6.080 58.087 1.00 62.00 88 ASP A N 1
ATOM 658 C CA . ASP A 1 88 ? -33.604 -7.298 58.088 1.00 62.00 88 ASP A CA 1
ATOM 659 C C . ASP A 1 88 ? -34.893 -7.209 57.228 1.00 62.00 88 ASP A C 1
ATOM 661 O O . ASP A 1 88 ? -35.973 -7.586 57.687 1.00 62.00 88 ASP A O 1
ATOM 665 N N . ASP A 1 89 ? -34.821 -6.702 55.993 1.00 73.75 89 ASP A N 1
ATOM 666 C CA . ASP A 1 89 ? -35.946 -6.719 55.048 1.00 73.75 89 ASP A CA 1
ATOM 667 C C . ASP A 1 89 ? -35.744 -7.803 53.967 1.00 73.75 89 ASP A C 1
ATOM 669 O O . ASP A 1 89 ? -34.960 -7.617 53.029 1.00 73.75 89 ASP A O 1
ATOM 673 N N . PRO A 1 90 ? -36.440 -8.952 54.070 1.00 73.81 90 PRO A N 1
ATOM 674 C CA . PRO A 1 90 ? -36.322 -10.039 53.106 1.00 73.81 90 PRO A CA 1
ATOM 675 C C . PRO A 1 90 ? -36.829 -9.678 51.701 1.00 73.81 90 PRO A C 1
ATOM 677 O O . PRO A 1 90 ? -36.330 -10.256 50.739 1.00 73.81 90 PRO A O 1
ATOM 680 N N . GLN A 1 91 ? -37.755 -8.720 51.544 1.00 79.19 91 GLN A N 1
ATOM 681 C CA . GLN A 1 91 ? -38.158 -8.252 50.208 1.00 79.19 91 GLN A CA 1
ATOM 682 C C . GLN A 1 91 ? -37.054 -7.415 49.563 1.00 79.19 91 GLN A C 1
ATOM 684 O O . GLN A 1 91 ? -36.740 -7.608 48.392 1.00 79.19 91 GLN A O 1
ATOM 689 N N . ALA A 1 92 ? -36.402 -6.549 50.341 1.00 75.81 92 ALA A N 1
ATOM 690 C CA . ALA A 1 92 ? -35.264 -5.775 49.852 1.00 75.81 92 ALA A CA 1
ATOM 691 C C . ALA A 1 92 ? -34.076 -6.672 49.451 1.00 75.81 92 ALA A C 1
ATOM 693 O O . ALA A 1 92 ? -33.325 -6.335 48.534 1.00 75.81 92 ALA A O 1
ATOM 694 N N . LEU A 1 93 ? -33.915 -7.826 50.112 1.00 75.62 93 LEU A N 1
ATOM 695 C CA . LEU A 1 93 ? -32.923 -8.833 49.738 1.00 75.62 93 LEU A CA 1
ATOM 696 C C . LEU A 1 93 ? -33.262 -9.517 48.405 1.00 75.62 93 LEU A C 1
ATOM 698 O O . LEU A 1 93 ? -32.371 -9.652 47.566 1.00 75.62 93 LEU A O 1
ATOM 702 N N . ASP A 1 94 ? -34.515 -9.932 48.199 1.00 81.38 94 ASP A N 1
ATOM 703 C CA . ASP A 1 94 ? -34.953 -10.552 46.940 1.00 81.38 94 ASP A CA 1
ATOM 704 C C . ASP A 1 94 ? -34.816 -9.578 45.757 1.00 81.38 94 ASP A C 1
ATOM 706 O O . ASP A 1 94 ? -34.199 -9.937 44.749 1.00 81.38 94 ASP A O 1
ATOM 710 N N . ASP A 1 95 ? -35.259 -8.325 45.916 1.00 81.38 95 ASP A N 1
ATOM 711 C CA . ASP A 1 95 ? -35.098 -7.267 44.907 1.00 81.38 95 ASP A CA 1
ATOM 712 C C . ASP A 1 95 ? -33.616 -7.036 44.560 1.00 81.38 95 ASP A C 1
ATOM 714 O O . ASP A 1 95 ? -33.249 -6.836 43.398 1.00 81.38 95 ASP A O 1
ATOM 718 N N . LEU A 1 96 ? -32.729 -7.073 45.562 1.00 79.31 96 LEU A N 1
ATOM 719 C CA . LEU A 1 96 ? -31.292 -6.913 45.354 1.00 79.31 96 LEU A CA 1
ATOM 720 C C . LEU A 1 96 ? -30.672 -8.121 44.644 1.00 79.31 96 LEU A C 1
ATOM 722 O O . LEU A 1 96 ? -29.800 -7.947 43.791 1.00 79.31 96 LEU A O 1
ATOM 726 N N . LEU A 1 97 ? -31.105 -9.340 44.966 1.00 80.00 97 LEU A N 1
ATOM 727 C CA . LEU A 1 97 ? -30.635 -10.555 44.301 1.00 80.00 97 LEU A CA 1
ATOM 728 C C . LEU A 1 97 ? -31.093 -10.625 42.842 1.00 80.00 97 LEU A C 1
ATOM 730 O O . LEU A 1 97 ? -30.317 -11.088 42.001 1.00 80.00 97 LEU A O 1
ATOM 734 N N . GLU A 1 98 ? -32.308 -10.167 42.537 1.00 85.75 98 GLU A N 1
ATOM 735 C CA . GLU A 1 98 ? -32.805 -10.040 41.165 1.00 85.75 98 GLU A CA 1
ATOM 736 C C . GLU A 1 98 ? -31.966 -9.027 40.383 1.00 85.75 98 GLU A C 1
ATOM 738 O O . GLU A 1 98 ? -31.386 -9.375 39.354 1.00 85.75 98 GLU A O 1
ATOM 743 N N . ARG A 1 99 ? -31.737 -7.835 40.942 1.00 81.50 99 ARG A N 1
ATOM 744 C CA . ARG A 1 99 ? -30.864 -6.826 40.320 1.00 81.50 99 ARG A CA 1
ATOM 745 C C . ARG A 1 99 ? -29.426 -7.302 40.137 1.00 81.50 99 ARG A C 1
ATOM 747 O O . ARG A 1 99 ? -28.831 -7.082 39.092 1.00 81.50 99 ARG A O 1
ATOM 754 N N . ALA A 1 100 ? -28.874 -8.030 41.106 1.00 78.44 100 ALA A N 1
ATOM 755 C CA . ALA A 1 100 ? -27.540 -8.619 40.998 1.00 78.44 100 ALA A CA 1
ATOM 756 C C . ALA A 1 100 ? -27.462 -9.767 39.971 1.00 78.44 100 ALA A C 1
ATOM 758 O O . ALA A 1 100 ? -26.361 -10.167 39.574 1.00 78.44 100 ALA A O 1
ATOM 759 N N . ARG A 1 101 ? -28.592 -10.371 39.580 1.00 83.12 101 ARG A N 1
ATOM 760 C CA . ARG A 1 101 ? -28.656 -11.277 38.420 1.00 83.12 101 ARG A CA 1
ATOM 761 C C . ARG A 1 101 ? -28.679 -10.470 37.128 1.00 83.12 101 ARG A C 1
ATOM 763 O O . ARG A 1 101 ? -27.845 -10.746 36.275 1.00 83.12 101 ARG A O 1
ATOM 770 N N . GLU A 1 102 ? -29.523 -9.442 37.039 1.00 84.75 102 GLU A N 1
ATOM 771 C CA . GLU A 1 102 ? -29.572 -8.535 35.882 1.00 84.75 102 GLU A CA 1
ATOM 772 C C . GLU A 1 102 ? -28.202 -7.901 35.588 1.00 84.75 102 GLU A C 1
ATOM 774 O O . GLU A 1 102 ? -27.739 -7.932 34.449 1.00 84.75 102 GLU A O 1
ATOM 779 N N . ASP A 1 103 ? -27.506 -7.403 36.614 1.00 81.38 103 ASP A N 1
ATOM 780 C CA . ASP A 1 103 ? -26.169 -6.814 36.484 1.00 81.38 103 ASP A CA 1
ATOM 781 C C . ASP A 1 103 ? -25.137 -7.855 36.007 1.00 81.38 103 ASP A C 1
ATOM 783 O O . ASP A 1 103 ? -24.298 -7.563 35.153 1.00 81.38 103 ASP A O 1
ATOM 787 N N . ARG A 1 104 ? -25.215 -9.105 36.492 1.00 77.00 104 ARG A N 1
ATOM 788 C CA . ARG A 1 104 ? -24.341 -10.198 36.025 1.00 77.00 104 ARG A CA 1
ATOM 789 C C . ARG A 1 104 ? -24.605 -10.580 34.575 1.00 77.00 104 ARG A C 1
ATOM 791 O O . ARG A 1 104 ? -23.642 -10.850 33.855 1.00 77.00 104 ARG A O 1
ATOM 798 N N . ASP A 1 105 ? -25.867 -10.614 34.166 1.00 83.44 105 ASP A N 1
ATOM 799 C CA . ASP A 1 105 ? -26.262 -10.914 32.791 1.00 83.44 105 ASP A CA 1
ATOM 800 C C . ASP A 1 105 ? -25.816 -9.785 31.849 1.00 83.44 105 ASP A C 1
ATOM 802 O O . ASP A 1 105 ? -25.235 -10.056 30.795 1.00 83.44 105 ASP A O 1
ATOM 806 N N . ALA A 1 106 ? -25.959 -8.524 32.269 1.00 79.94 106 ALA A N 1
ATOM 807 C CA . ALA A 1 106 ? -25.424 -7.368 31.551 1.00 79.94 106 ALA A CA 1
ATOM 808 C C . ALA A 1 106 ? -23.890 -7.428 31.432 1.00 79.94 106 ALA A C 1
ATOM 810 O O . ALA A 1 106 ? -23.351 -7.309 30.334 1.00 79.94 106 ALA A O 1
ATOM 811 N N . ALA A 1 107 ? -23.173 -7.714 32.523 1.00 76.50 107 ALA A N 1
ATOM 812 C CA . ALA A 1 107 ? -21.717 -7.860 32.506 1.00 76.50 107 ALA A CA 1
ATOM 813 C C . ALA A 1 107 ? -21.239 -9.073 31.682 1.00 76.50 107 ALA A C 1
ATOM 815 O O . ALA A 1 107 ? -20.101 -9.112 31.203 1.00 76.50 107 ALA A O 1
ATOM 816 N N . ALA A 1 108 ? -22.061 -10.117 31.541 1.00 77.94 108 ALA A N 1
ATOM 817 C CA . ALA A 1 108 ? -21.783 -11.225 30.633 1.00 77.94 108 ALA A CA 1
ATOM 818 C C . ALA A 1 108 ? -21.944 -10.794 29.168 1.00 77.94 108 ALA A C 1
ATOM 820 O O . ALA A 1 108 ? -21.067 -11.104 28.362 1.00 77.94 108 ALA A O 1
ATOM 821 N N . ALA A 1 109 ? -22.999 -10.039 28.842 1.00 81.81 109 ALA A N 1
ATOM 822 C CA . ALA A 1 109 ? -23.208 -9.477 27.508 1.00 81.81 109 ALA A CA 1
ATOM 823 C C . ALA A 1 109 ? -22.072 -8.517 27.103 1.00 81.81 109 ALA A C 1
ATOM 825 O O . ALA A 1 109 ? -21.481 -8.698 26.038 1.00 81.81 109 ALA A O 1
ATOM 826 N N . ASP A 1 110 ? -21.682 -7.595 27.991 1.00 80.25 110 ASP A N 1
ATOM 827 C CA . ASP A 1 110 ? -20.573 -6.655 27.764 1.00 80.25 110 ASP A CA 1
ATOM 828 C C . ASP A 1 110 ? -19.249 -7.406 27.486 1.00 80.25 110 ASP A C 1
ATOM 830 O O . ASP A 1 110 ? -18.484 -7.047 26.590 1.00 80.25 110 ASP A O 1
ATOM 834 N N . ARG A 1 111 ? -18.982 -8.517 28.196 1.00 77.38 111 ARG A N 1
ATOM 835 C CA . ARG A 1 111 ? -17.783 -9.351 27.968 1.00 77.38 111 ARG A CA 1
ATOM 836 C C . ARG A 1 111 ? -17.779 -10.057 26.613 1.00 77.38 111 ARG A C 1
ATOM 838 O O . ARG A 1 111 ? -16.693 -10.243 26.055 1.00 77.38 111 ARG A O 1
ATOM 845 N N . VAL A 1 112 ? -18.946 -10.471 26.117 1.00 84.88 112 VAL A N 1
ATOM 846 C CA . VAL A 1 112 ? -19.093 -11.058 24.777 1.00 84.88 112 VAL A CA 1
ATOM 847 C C . VAL A 1 112 ? -18.829 -9.991 23.717 1.00 84.88 112 VAL A C 1
ATOM 849 O O . VAL A 1 112 ? -17.970 -10.205 22.866 1.00 84.88 112 VAL A O 1
ATOM 852 N N . GLU A 1 113 ? -19.451 -8.812 23.832 1.00 81.19 113 GLU A N 1
ATOM 853 C CA . GLU A 1 113 ? -19.222 -7.696 22.900 1.00 81.19 113 GLU A CA 1
ATOM 854 C C . GLU A 1 113 ? -17.739 -7.283 22.877 1.00 81.19 113 GLU A C 1
ATOM 856 O O . GLU A 1 113 ? -17.127 -7.181 21.815 1.00 81.19 113 GLU A O 1
ATOM 861 N N . ALA A 1 114 ? -17.100 -7.168 24.045 1.00 75.75 114 ALA A N 1
ATOM 862 C CA . ALA A 1 114 ? -15.676 -6.852 24.131 1.00 75.75 114 ALA A CA 1
ATOM 863 C C . ALA A 1 114 ? -14.772 -7.946 23.523 1.00 75.75 114 ALA A C 1
ATOM 865 O O . ALA A 1 114 ? -13.669 -7.658 23.048 1.00 75.75 114 ALA A O 1
ATOM 866 N N . ALA A 1 115 ? -15.184 -9.218 23.564 1.00 79.56 115 ALA A N 1
ATOM 867 C CA . ALA A 1 115 ? -14.455 -10.301 22.905 1.00 79.56 115 ALA A CA 1
ATOM 868 C C . ALA A 1 115 ? -14.560 -10.200 21.377 1.00 79.56 115 ALA A C 1
ATOM 870 O O . ALA A 1 115 ? -13.534 -10.337 20.700 1.00 79.56 115 ALA A O 1
ATOM 871 N N . ASP A 1 116 ? -15.749 -9.888 20.861 1.00 82.44 116 ASP A N 1
ATOM 872 C CA . ASP A 1 116 ? -15.991 -9.661 19.435 1.00 82.44 116 ASP A CA 1
ATOM 873 C C . ASP A 1 116 ? -15.202 -8.447 18.921 1.00 82.44 116 ASP A C 1
ATOM 875 O O . ASP A 1 116 ? -14.516 -8.540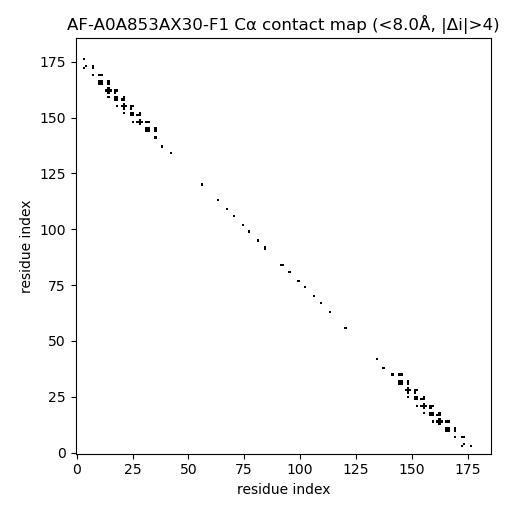 17.898 1.00 82.44 116 ASP A O 1
ATOM 879 N N . ASP A 1 117 ? -15.179 -7.343 19.673 1.00 77.88 117 ASP A N 1
ATOM 880 C CA . ASP A 1 117 ? -14.392 -6.149 19.343 1.00 77.88 117 ASP A CA 1
ATOM 881 C C . ASP A 1 117 ? -12.884 -6.444 19.278 1.00 77.88 117 ASP A C 1
ATOM 883 O O . ASP A 1 117 ? -12.191 -6.023 18.342 1.00 77.88 117 ASP A O 1
ATOM 887 N N . ARG A 1 118 ? -12.350 -7.221 20.233 1.00 79.19 118 ARG A N 1
ATOM 888 C CA . ARG A 1 118 ? -10.940 -7.656 20.203 1.00 79.19 118 ARG A CA 1
ATOM 889 C C . ARG A 1 118 ? -10.643 -8.554 19.001 1.00 79.19 118 ARG A C 1
ATOM 891 O O . ARG A 1 118 ? -9.578 -8.417 18.394 1.00 79.19 118 ARG A O 1
ATOM 898 N N . ALA A 1 119 ? -11.554 -9.461 18.646 1.00 82.56 119 ALA A N 1
ATOM 899 C CA . ALA A 1 119 ? -11.407 -10.323 17.474 1.00 82.56 119 ALA A CA 1
ATOM 900 C C . ALA A 1 119 ? -11.431 -9.514 16.164 1.00 82.56 119 ALA A C 1
ATOM 902 O O . ALA A 1 119 ? -10.601 -9.741 15.274 1.00 82.56 119 ALA A O 1
ATOM 903 N N . ALA A 1 120 ? -12.317 -8.519 16.070 1.00 79.06 120 ALA A N 1
ATOM 904 C CA . ALA A 1 120 ? -12.385 -7.593 14.946 1.00 79.06 120 ALA A CA 1
ATOM 905 C C . ALA A 1 120 ? -11.096 -6.764 14.815 1.00 79.06 120 ALA A C 1
ATOM 907 O O . ALA A 1 120 ? -10.540 -6.657 13.718 1.00 79.06 120 ALA A O 1
ATOM 908 N N . LEU A 1 121 ? -10.569 -6.240 15.928 1.00 79.62 121 LEU A N 1
ATOM 909 C CA . LEU A 1 121 ? -9.299 -5.512 15.943 1.00 79.62 121 LEU A CA 1
ATOM 910 C C . LEU A 1 121 ? -8.135 -6.394 15.478 1.00 79.62 121 LEU A C 1
ATOM 912 O O . LEU A 1 121 ? -7.320 -5.952 14.670 1.00 79.62 121 LEU A O 1
ATOM 916 N N . ARG A 1 122 ? -8.056 -7.642 15.949 1.00 85.69 122 ARG A N 1
ATOM 917 C CA . ARG A 1 122 ? -6.998 -8.571 15.534 1.00 85.69 122 ARG A CA 1
ATOM 918 C C . ARG A 1 122 ? -7.058 -8.866 14.037 1.00 85.69 122 ARG A C 1
ATOM 920 O O . ARG A 1 122 ? -6.050 -8.718 13.358 1.00 85.69 122 ARG A O 1
ATOM 927 N N . THR A 1 123 ? -8.246 -9.173 13.519 1.00 86.06 123 THR A N 1
ATOM 928 C CA . THR A 1 123 ? -8.470 -9.395 12.080 1.00 86.06 123 THR A CA 1
ATOM 929 C C . THR A 1 123 ? -8.032 -8.187 11.254 1.00 86.06 123 THR A C 1
ATOM 931 O O . THR A 1 123 ? -7.394 -8.327 10.209 1.00 86.06 123 THR A O 1
ATOM 934 N N . TYR A 1 124 ? -8.340 -6.981 11.734 1.00 83.31 124 TYR A N 1
ATOM 935 C CA . TYR A 1 124 ? -7.890 -5.754 11.097 1.00 83.31 124 TYR A CA 1
ATOM 936 C C . TYR A 1 124 ? -6.362 -5.611 11.098 1.00 83.31 124 TYR A C 1
ATOM 938 O O . TYR A 1 124 ? -5.784 -5.286 10.062 1.00 83.31 124 TYR A O 1
ATOM 946 N N . LEU A 1 125 ? -5.703 -5.846 12.236 1.00 82.62 125 LEU A N 1
ATOM 947 C CA . LEU A 1 125 ? -4.246 -5.745 12.350 1.00 82.62 125 LEU A CA 1
ATOM 948 C C . LEU A 1 125 ? -3.536 -6.763 11.452 1.00 82.62 125 LEU A C 1
ATOM 950 O O . LEU A 1 125 ? -2.587 -6.392 10.765 1.00 82.62 125 LEU A O 1
ATOM 954 N N . ASP A 1 126 ? -4.032 -8.000 11.397 1.00 85.44 126 ASP A N 1
ATOM 955 C CA . ASP A 1 126 ? -3.496 -9.047 10.524 1.00 85.44 126 ASP A CA 1
ATOM 956 C C . ASP A 1 126 ? -3.620 -8.639 9.046 1.00 85.44 126 ASP A C 1
ATOM 958 O O . ASP A 1 126 ? -2.645 -8.694 8.292 1.00 85.44 126 ASP A O 1
ATOM 962 N N . ARG A 1 127 ? -4.794 -8.130 8.640 1.00 86.56 127 ARG A N 1
ATOM 963 C CA . ARG A 1 127 ? -5.007 -7.587 7.289 1.00 86.56 127 ARG A CA 1
ATOM 964 C C . ARG A 1 127 ? -4.045 -6.437 6.984 1.00 86.56 127 ARG A C 1
ATOM 966 O O . ARG A 1 127 ? -3.428 -6.423 5.922 1.00 86.56 127 ARG A O 1
ATOM 973 N N . MET A 1 128 ? -3.884 -5.497 7.915 1.00 81.19 128 MET A N 1
ATOM 974 C CA . MET A 1 128 ? -2.964 -4.368 7.758 1.00 81.19 128 MET A CA 1
ATOM 975 C C . MET A 1 128 ? -1.506 -4.814 7.633 1.00 81.19 128 MET A C 1
ATOM 977 O O . MET A 1 128 ? -0.770 -4.209 6.857 1.00 81.19 128 MET A O 1
ATOM 981 N N . GLY A 1 129 ? -1.089 -5.855 8.360 1.00 79.81 129 GLY A N 1
ATOM 982 C CA . GLY A 1 129 ? 0.247 -6.440 8.227 1.00 79.81 129 GLY A CA 1
ATOM 983 C C . GLY A 1 129 ? 0.491 -6.967 6.813 1.00 79.81 129 GLY A C 1
ATOM 984 O O . GLY A 1 129 ? 1.441 -6.552 6.152 1.00 79.81 129 GLY A O 1
ATOM 985 N N . ILE A 1 130 ? -0.439 -7.778 6.299 1.00 82.31 130 ILE A N 1
ATOM 986 C CA . ILE A 1 130 ? -0.375 -8.318 4.930 1.00 82.31 130 ILE A CA 1
ATOM 987 C C . ILE A 1 130 ? -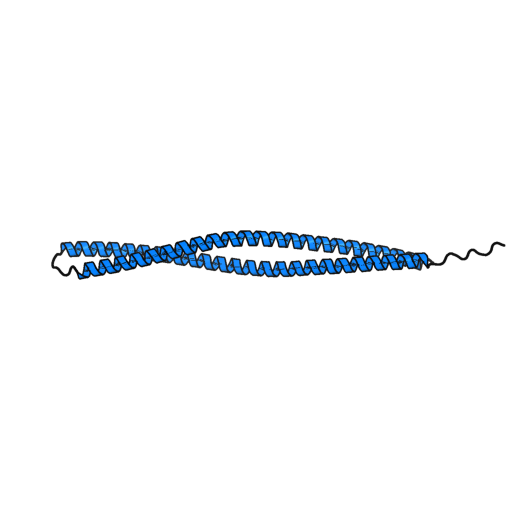0.330 -7.189 3.888 1.00 82.31 130 ILE A C 1
ATOM 989 O O . ILE A 1 130 ? 0.451 -7.237 2.935 1.00 82.31 130 ILE A O 1
ATOM 993 N N . GLU A 1 131 ? -1.154 -6.154 4.056 1.00 82.94 131 GLU A N 1
ATOM 994 C CA . GLU A 1 131 ? -1.187 -5.010 3.141 1.00 82.94 131 GLU A CA 1
ATOM 995 C C . GLU A 1 131 ? 0.111 -4.192 3.167 1.00 82.94 131 GLU A C 1
ATOM 997 O O . GLU A 1 131 ? 0.566 -3.736 2.113 1.00 82.94 131 GLU A O 1
ATOM 1002 N N . GLN A 1 132 ? 0.725 -4.012 4.341 1.00 79.88 132 GLN A N 1
ATOM 1003 C CA . GLN A 1 132 ? 2.005 -3.314 4.482 1.00 79.88 132 GLN A CA 1
ATOM 1004 C C . GLN A 1 132 ? 3.143 -4.082 3.812 1.00 79.88 132 GLN A C 1
ATOM 1006 O O . GLN A 1 132 ? 3.891 -3.480 3.034 1.00 79.88 132 GLN A O 1
ATOM 1011 N N . ASP A 1 133 ? 3.220 -5.394 4.034 1.00 80.19 133 ASP A N 1
ATOM 1012 C CA . ASP A 1 133 ? 4.214 -6.261 3.399 1.00 80.19 133 ASP A CA 1
ATOM 1013 C C . ASP A 1 133 ? 4.065 -6.239 1.874 1.00 80.19 133 ASP A C 1
ATOM 1015 O O . ASP A 1 133 ? 5.039 -6.053 1.137 1.00 80.19 133 ASP A O 1
ATOM 1019 N N . ALA A 1 134 ? 2.829 -6.350 1.377 1.00 81.38 134 ALA A N 1
ATOM 1020 C CA . ALA A 1 134 ? 2.540 -6.260 -0.049 1.00 81.38 134 ALA A CA 1
ATOM 1021 C C . ALA A 1 134 ? 2.931 -4.888 -0.628 1.00 81.38 134 ALA A C 1
ATOM 1023 O O . ALA A 1 134 ? 3.502 -4.809 -1.720 1.00 81.38 134 ALA A O 1
ATOM 1024 N N . ALA A 1 135 ? 2.664 -3.797 0.098 1.00 79.75 135 ALA A N 1
ATOM 1025 C CA . ALA A 1 135 ? 3.034 -2.447 -0.319 1.00 79.75 135 ALA A CA 1
ATOM 1026 C C . ALA A 1 135 ? 4.555 -2.225 -0.317 1.00 79.75 135 ALA A C 1
ATOM 1028 O O . ALA A 1 135 ? 5.082 -1.510 -1.173 1.00 79.75 135 ALA A O 1
ATOM 1029 N N . GLU A 1 136 ? 5.289 -2.810 0.628 1.00 82.38 136 GLU A N 1
ATOM 1030 C CA . GLU A 1 136 ? 6.750 -2.767 0.630 1.00 82.38 136 GLU A CA 1
ATOM 1031 C C . GLU A 1 136 ? 7.337 -3.542 -0.554 1.00 82.38 136 GLU A C 1
ATOM 1033 O O . GLU A 1 136 ? 8.169 -3.003 -1.290 1.00 82.38 136 GLU A O 1
ATOM 1038 N N . GLN A 1 137 ? 6.863 -4.766 -0.794 1.00 84.31 137 GLN A N 1
ATOM 1039 C CA . GLN A 1 137 ? 7.289 -5.564 -1.946 1.00 84.31 137 GLN A CA 1
ATOM 1040 C C . GLN A 1 137 ? 7.005 -4.841 -3.268 1.00 84.31 137 GLN A C 1
ATOM 1042 O O . GLN A 1 137 ? 7.876 -4.780 -4.139 1.00 84.31 137 GLN A O 1
ATOM 1047 N N . ALA A 1 138 ? 5.827 -4.220 -3.399 1.00 83.94 138 ALA A N 1
ATOM 1048 C CA . ALA A 1 138 ? 5.475 -3.414 -4.563 1.00 83.94 138 ALA A CA 1
ATOM 1049 C C . ALA A 1 138 ? 6.436 -2.230 -4.758 1.00 83.94 138 ALA A C 1
ATOM 1051 O O . ALA A 1 138 ? 6.915 -2.015 -5.870 1.00 83.94 138 ALA A O 1
ATOM 1052 N N . ARG A 1 139 ? 6.789 -1.503 -3.687 1.00 84.38 139 ARG A N 1
ATOM 1053 C CA . ARG A 1 139 ? 7.759 -0.394 -3.751 1.00 84.38 139 ARG A CA 1
ATOM 1054 C C . ARG A 1 139 ? 9.145 -0.859 -4.188 1.00 84.38 139 ARG A C 1
ATOM 1056 O O . ARG A 1 139 ? 9.739 -0.235 -5.067 1.00 84.38 139 ARG A O 1
ATOM 1063 N N . ARG A 1 140 ? 9.647 -1.967 -3.627 1.00 89.19 140 ARG A N 1
ATOM 1064 C CA . ARG A 1 140 ? 10.936 -2.562 -4.030 1.00 89.19 140 ARG A CA 1
ATOM 1065 C C . ARG A 1 140 ? 10.923 -2.952 -5.508 1.00 89.19 140 ARG A C 1
ATOM 1067 O 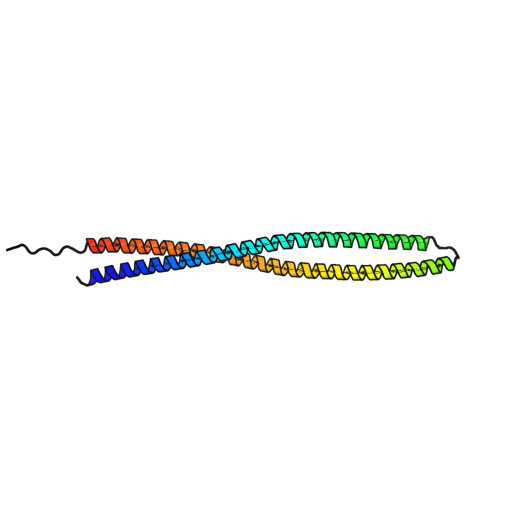O . ARG A 1 140 ? 11.863 -2.631 -6.233 1.00 89.19 140 ARG A O 1
ATOM 1074 N N . ARG A 1 141 ? 9.836 -3.578 -5.968 1.00 88.12 141 ARG A N 1
ATOM 1075 C CA . ARG A 1 141 ? 9.653 -3.948 -7.376 1.00 88.12 141 ARG A CA 1
ATOM 1076 C C . ARG A 1 141 ? 9.631 -2.724 -8.287 1.00 88.12 141 ARG A C 1
ATOM 1078 O O . ARG A 1 141 ? 10.384 -2.691 -9.252 1.00 88.12 141 ARG A O 1
ATOM 1085 N N . THR A 1 142 ? 8.837 -1.705 -7.965 1.00 86.81 142 THR A N 1
ATOM 1086 C CA . THR A 1 142 ? 8.782 -0.458 -8.741 1.00 86.81 142 THR A CA 1
ATOM 1087 C C . THR A 1 142 ? 10.149 0.228 -8.801 1.00 86.81 142 THR A C 1
ATOM 1089 O O . THR A 1 142 ? 10.555 0.703 -9.860 1.00 86.81 142 THR A O 1
ATOM 1092 N N . ALA A 1 143 ? 10.899 0.257 -7.696 1.00 89.44 143 ALA A N 1
ATOM 1093 C CA . ALA A 1 143 ? 12.249 0.817 -7.676 1.00 89.44 143 ALA A CA 1
ATOM 1094 C C . ALA A 1 143 ? 13.206 0.047 -8.602 1.00 89.44 143 ALA A C 1
ATOM 1096 O O . ALA A 1 143 ? 13.939 0.665 -9.377 1.00 89.44 143 ALA A O 1
ATOM 1097 N N . TRP A 1 144 ? 13.159 -1.288 -8.566 1.00 90.19 144 TRP A N 1
ATOM 1098 C CA . TRP A 1 144 ? 13.940 -2.136 -9.465 1.00 90.19 144 TRP A CA 1
ATOM 1099 C C . TRP A 1 144 ? 13.557 -1.919 -10.937 1.00 90.19 144 TRP A C 1
ATOM 1101 O O . TRP A 1 144 ? 14.437 -1.707 -11.769 1.00 90.19 144 TRP A O 1
ATOM 1111 N N . GLU A 1 145 ? 12.259 -1.880 -11.258 1.00 88.12 145 GLU A N 1
ATOM 1112 C CA . GLU A 1 145 ? 11.762 -1.643 -12.622 1.00 88.12 145 GLU A CA 1
ATOM 1113 C C . GLU A 1 145 ? 12.179 -0.260 -13.148 1.00 88.12 145 GLU A C 1
ATOM 1115 O O . GLU A 1 145 ? 12.643 -0.156 -14.282 1.00 88.12 145 GLU A O 1
ATOM 1120 N N . ARG A 1 146 ? 12.129 0.791 -12.315 1.00 89.50 146 ARG A N 1
ATOM 1121 C CA . ARG A 1 146 ? 12.668 2.120 -12.665 1.00 89.50 146 ARG A CA 1
ATOM 1122 C C . ARG A 1 146 ? 14.173 2.079 -12.925 1.00 89.50 146 ARG A C 1
ATOM 1124 O O . ARG A 1 146 ? 14.660 2.804 -13.790 1.00 89.50 146 ARG A O 1
ATOM 1131 N N . GLY A 1 147 ? 14.915 1.264 -12.175 1.00 92.88 147 GLY A N 1
ATOM 1132 C CA . GLY A 1 147 ? 16.336 1.015 -12.421 1.00 92.88 147 GLY A CA 1
ATOM 1133 C C . GLY A 1 147 ? 16.572 0.398 -13.801 1.00 92.88 147 GLY A C 1
ATOM 1134 O O . GLY A 1 147 ? 17.390 0.908 -14.564 1.00 92.88 147 GLY A O 1
ATOM 1135 N N . GLN A 1 148 ? 15.790 -0.625 -14.154 1.00 90.56 148 GLN A N 1
ATOM 1136 C CA . GLN A 1 148 ? 15.835 -1.265 -15.473 1.00 90.56 148 GLN A CA 1
ATOM 1137 C C . GLN A 1 148 ? 15.478 -0.288 -16.600 1.00 90.56 148 GLN A C 1
ATOM 1139 O O . GLN A 1 148 ? 16.208 -0.204 -17.580 1.00 90.56 148 GLN A O 1
ATOM 1144 N N . SER A 1 149 ? 14.430 0.529 -16.443 1.00 88.81 149 SER A N 1
ATOM 1145 C CA . SER A 1 149 ? 14.083 1.571 -17.423 1.00 88.81 149 SER A CA 1
ATOM 1146 C C . SER A 1 149 ? 15.233 2.554 -17.669 1.00 88.81 149 SER A C 1
ATOM 1148 O O . SER A 1 149 ? 15.491 2.940 -18.808 1.00 88.81 149 SER A O 1
ATOM 1150 N N . ARG A 1 150 ? 15.956 2.968 -16.617 1.00 92.62 150 ARG A N 1
ATOM 1151 C CA . ARG A 1 150 ? 17.129 3.849 -16.770 1.00 92.62 150 ARG A CA 1
ATOM 1152 C C . ARG A 1 150 ? 18.272 3.153 -17.501 1.00 92.62 150 ARG A C 1
ATOM 1154 O O . ARG A 1 150 ? 18.906 3.790 -18.340 1.00 92.62 150 ARG A O 1
ATOM 1161 N N . ALA A 1 151 ? 18.527 1.885 -17.180 1.00 91.25 151 ALA A N 1
ATOM 1162 C CA . ALA A 1 151 ? 19.550 1.084 -17.842 1.00 91.25 151 ALA A CA 1
ATOM 1163 C C . ALA A 1 151 ? 19.234 0.904 -19.334 1.00 91.25 151 ALA A C 1
ATOM 1165 O O . ALA A 1 151 ? 20.103 1.138 -20.168 1.00 91.25 151 ALA A O 1
ATOM 1166 N N . ASP A 1 152 ? 17.979 0.613 -19.675 1.00 87.62 152 ASP A N 1
ATOM 1167 C CA . ASP A 1 152 ? 17.527 0.465 -21.059 1.00 87.62 152 ASP A CA 1
ATOM 1168 C C . ASP A 1 152 ? 17.712 1.745 -21.872 1.00 87.62 152 ASP A C 1
ATOM 1170 O O . ASP A 1 152 ? 18.262 1.691 -22.969 1.00 87.62 152 ASP A O 1
ATOM 1174 N N . ARG A 1 153 ? 17.348 2.911 -21.322 1.00 89.00 153 ARG A N 1
ATOM 1175 C CA . ARG A 1 153 ? 17.590 4.205 -21.987 1.00 89.00 153 ARG A CA 1
ATOM 1176 C C . ARG A 1 153 ? 19.073 4.535 -22.120 1.00 89.00 153 ARG A C 1
ATOM 1178 O O . ARG A 1 153 ? 19.480 5.206 -23.064 1.00 89.00 153 ARG A O 1
ATOM 1185 N N . ALA A 1 154 ? 19.896 4.142 -21.147 1.00 93.62 154 ALA A N 1
ATOM 1186 C CA . ALA A 1 154 ? 21.344 4.316 -21.240 1.00 93.62 154 ALA A CA 1
ATOM 1187 C C . ALA A 1 154 ? 21.927 3.436 -22.357 1.00 93.62 154 ALA A C 1
ATOM 1189 O O . ALA A 1 154 ? 22.690 3.938 -23.176 1.00 93.62 154 ALA A O 1
ATOM 1190 N N . ALA A 1 155 ? 21.497 2.175 -22.445 1.00 87.38 155 ALA A N 1
ATOM 1191 C CA . ALA A 1 155 ? 21.885 1.267 -23.519 1.00 87.38 155 ALA A CA 1
ATOM 1192 C C . ALA A 1 155 ? 21.393 1.754 -24.891 1.00 87.38 155 ALA A C 1
ATOM 1194 O O . ALA A 1 155 ? 22.170 1.779 -25.835 1.00 87.38 155 ALA A O 1
ATOM 1195 N N . ALA A 1 156 ? 20.143 2.218 -24.991 1.00 86.50 156 ALA A N 1
ATOM 1196 C CA . ALA A 1 156 ? 19.586 2.792 -26.216 1.00 86.50 156 ALA A CA 1
ATOM 1197 C C . ALA A 1 156 ? 20.380 4.016 -26.700 1.00 86.50 156 ALA A C 1
ATOM 1199 O O . ALA A 1 156 ? 20.622 4.162 -27.895 1.00 86.50 156 ALA A O 1
ATOM 1200 N N . ARG A 1 157 ? 20.828 4.884 -25.781 1.00 93.19 157 ARG A N 1
ATOM 1201 C CA . ARG A 1 157 ? 21.729 5.997 -26.123 1.00 93.19 157 ARG A CA 1
ATOM 1202 C C . ARG A 1 157 ? 23.069 5.504 -26.664 1.00 93.19 157 ARG A C 1
ATOM 1204 O O . ARG A 1 157 ? 23.476 5.974 -27.718 1.00 93.19 157 ARG A O 1
ATOM 1211 N N . GLY A 1 158 ? 23.691 4.524 -26.007 1.00 91.94 158 GLY A N 1
ATOM 1212 C CA . GLY A 1 158 ? 24.940 3.926 -26.490 1.00 91.94 158 GLY A CA 1
ATOM 1213 C C . GLY A 1 158 ? 24.800 3.271 -27.869 1.00 91.94 158 GLY A C 1
ATOM 1214 O O . GLY A 1 158 ? 25.668 3.438 -28.719 1.00 91.94 158 GLY A O 1
ATOM 1215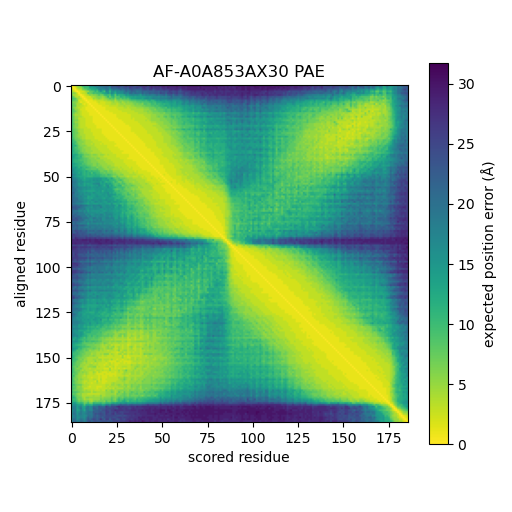 N N . ASP A 1 159 ? 23.683 2.588 -28.127 1.00 87.19 159 ASP A N 1
ATOM 1216 C CA . ASP A 1 159 ? 23.403 1.974 -29.429 1.00 87.19 159 ASP A CA 1
ATOM 1217 C C . ASP A 1 159 ? 23.266 3.022 -30.542 1.00 87.19 159 ASP A C 1
ATOM 1219 O O . ASP A 1 159 ? 23.826 2.833 -31.622 1.00 87.19 159 ASP A O 1
ATOM 1223 N N . ARG A 1 160 ? 22.586 4.144 -30.268 1.00 88.44 160 ARG A N 1
ATOM 1224 C CA . ARG A 1 160 ? 22.458 5.269 -31.210 1.00 88.44 160 ARG A CA 1
ATOM 1225 C C . ARG A 1 160 ? 23.790 5.976 -31.455 1.00 88.44 160 ARG A C 1
ATOM 1227 O O . ARG A 1 160 ? 24.093 6.314 -32.594 1.00 88.44 160 ARG A O 1
ATOM 1234 N N . GLU A 1 161 ? 24.597 6.183 -30.414 1.00 93.06 161 GLU A N 1
ATOM 1235 C CA . GLU A 1 161 ? 25.950 6.749 -30.540 1.00 93.06 161 GLU A CA 1
ATOM 1236 C C . GLU A 1 161 ? 26.847 5.847 -31.402 1.00 93.06 161 GLU A C 1
ATOM 1238 O O . GLU A 1 161 ? 27.519 6.327 -32.315 1.00 93.06 161 GLU A O 1
ATOM 1243 N N . ALA A 1 162 ? 26.800 4.529 -31.183 1.00 87.25 162 ALA A N 1
ATOM 1244 C CA . ALA A 1 162 ? 27.525 3.562 -32.003 1.00 87.25 162 ALA A CA 1
ATOM 1245 C C . ALA A 1 162 ? 27.011 3.525 -33.452 1.00 87.25 162 ALA A C 1
ATOM 1247 O O . ALA A 1 162 ? 27.808 3.471 -34.384 1.00 87.25 162 ALA A O 1
ATOM 1248 N N . ALA A 1 163 ? 25.692 3.580 -33.662 1.00 85.88 163 ALA A N 1
ATOM 1249 C CA . ALA A 1 163 ? 25.097 3.659 -34.996 1.00 85.88 163 ALA A CA 1
ATOM 1250 C C . ALA A 1 163 ? 25.514 4.942 -35.736 1.00 85.88 163 ALA A C 1
ATOM 1252 O O . ALA A 1 163 ? 25.829 4.890 -36.925 1.00 85.88 163 ALA A O 1
ATOM 1253 N N . ALA A 1 164 ? 25.558 6.084 -35.043 1.00 90.31 164 ALA A N 1
ATOM 1254 C CA . ALA A 1 164 ? 26.045 7.342 -35.600 1.00 90.31 164 ALA A CA 1
ATOM 1255 C C . ALA A 1 164 ? 27.526 7.246 -35.998 1.00 90.31 164 ALA A C 1
ATOM 1257 O O . ALA A 1 164 ? 27.869 7.589 -37.127 1.00 90.31 164 ALA A O 1
ATOM 1258 N N . SER A 1 165 ? 28.377 6.699 -35.124 1.00 90.19 165 SER A N 1
ATOM 1259 C CA . SER A 1 165 ? 29.801 6.495 -35.415 1.00 90.19 165 SER A CA 1
ATOM 1260 C C . SER A 1 165 ? 30.027 5.557 -36.606 1.00 90.19 165 SER A C 1
ATOM 1262 O O . SER A 1 165 ? 30.836 5.863 -37.482 1.00 90.19 165 SER A O 1
ATOM 1264 N N . ASP A 1 166 ? 29.267 4.461 -36.705 1.00 84.81 166 ASP A N 1
ATOM 1265 C CA . ASP A 1 166 ? 29.341 3.547 -37.850 1.00 84.81 166 ASP A CA 1
ATOM 1266 C C . ASP A 1 166 ? 28.961 4.245 -39.160 1.00 84.81 166 ASP A C 1
ATOM 1268 O O . ASP A 1 166 ? 29.621 4.036 -40.179 1.00 84.81 166 ASP A O 1
ATOM 1272 N N . ARG A 1 167 ? 27.930 5.102 -39.144 1.00 85.19 167 ARG A N 1
ATOM 1273 C CA . ARG A 1 167 ? 27.526 5.904 -40.310 1.00 85.19 167 ARG A CA 1
ATOM 1274 C C . ARG A 1 167 ? 28.589 6.933 -40.695 1.00 85.19 167 ARG A C 1
ATOM 1276 O O . ARG A 1 167 ? 28.871 7.077 -41.883 1.00 85.19 167 ARG A O 1
ATOM 1283 N N . GLU A 1 168 ? 29.199 7.615 -39.725 1.00 89.50 168 GLU A N 1
ATOM 1284 C CA . GLU A 1 168 ? 30.294 8.566 -39.965 1.00 89.50 168 GLU A CA 1
ATOM 1285 C C . GLU A 1 168 ? 31.511 7.878 -40.585 1.00 89.50 168 GLU A C 1
ATOM 1287 O O . GLU A 1 168 ? 32.006 8.313 -41.627 1.00 89.50 168 GLU A O 1
ATOM 1292 N N . GLN A 1 169 ? 31.958 6.764 -39.999 1.00 85.06 169 GLN A N 1
ATOM 1293 C CA . GLN A 1 169 ? 33.080 6.004 -40.539 1.00 85.06 169 GLN A CA 1
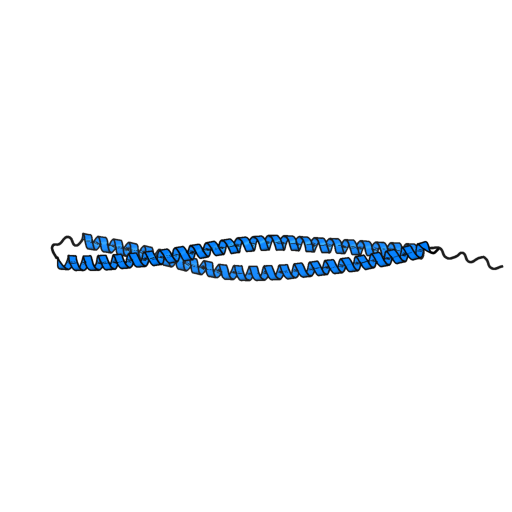ATOM 1294 C C . GLN A 1 169 ? 32.757 5.469 -41.935 1.00 85.06 169 GLN A C 1
ATOM 1296 O O . GLN A 1 169 ? 33.614 5.464 -42.814 1.00 85.06 169 GLN A O 1
ATOM 1301 N N . ASN A 1 170 ? 31.514 5.057 -42.171 1.00 82.31 170 ASN A N 1
ATOM 1302 C CA . ASN A 1 170 ? 31.094 4.627 -43.491 1.00 82.31 170 ASN A CA 1
ATOM 1303 C C . ASN A 1 170 ? 31.129 5.765 -44.527 1.00 82.31 170 ASN A C 1
ATOM 1305 O O . ASN A 1 170 ? 31.605 5.579 -45.644 1.00 82.31 170 ASN A O 1
ATOM 1309 N N . ALA A 1 171 ? 30.684 6.967 -44.154 1.00 84.56 171 ALA A N 1
ATOM 1310 C CA . ALA A 1 171 ? 30.786 8.142 -45.017 1.00 84.56 171 ALA A CA 1
ATOM 1311 C C . ALA A 1 171 ? 32.250 8.471 -45.367 1.00 84.56 171 ALA A C 1
ATOM 1313 O O . ALA A 1 171 ? 32.542 8.832 -46.509 1.00 84.56 171 ALA A O 1
ATOM 1314 N N . ILE A 1 172 ? 33.176 8.300 -44.416 1.00 84.62 172 ILE A N 1
ATOM 1315 C CA . ILE A 1 172 ? 34.620 8.426 -44.658 1.00 84.62 172 ILE A CA 1
ATOM 1316 C C . ILE A 1 172 ? 35.099 7.346 -45.632 1.00 84.62 172 ILE A C 1
ATOM 1318 O O . ILE A 1 172 ? 35.775 7.668 -46.608 1.00 84.62 172 ILE A O 1
ATOM 1322 N N . ASP A 1 173 ? 34.742 6.082 -45.406 1.00 80.62 173 ASP A N 1
ATOM 1323 C CA . ASP A 1 173 ? 35.186 4.958 -46.237 1.00 80.62 173 ASP A CA 1
ATOM 1324 C C . ASP A 1 173 ? 34.706 5.123 -47.694 1.00 80.62 173 ASP A C 1
ATOM 1326 O O . ASP A 1 173 ? 35.496 4.954 -48.625 1.00 80.62 173 ASP A O 1
ATOM 1330 N N . LEU A 1 174 ? 33.454 5.556 -47.899 1.00 77.69 174 LEU A N 1
ATOM 1331 C CA . LEU A 1 174 ? 32.884 5.860 -49.219 1.00 77.69 174 LEU A CA 1
ATOM 1332 C C . LEU A 1 174 ? 33.577 7.039 -49.922 1.00 77.69 174 LEU A C 1
ATOM 1334 O O . LEU A 1 174 ? 33.712 7.026 -51.142 1.00 77.69 174 LEU A O 1
ATOM 1338 N N . ASN A 1 175 ? 34.023 8.053 -49.176 1.00 79.38 175 ASN A N 1
ATOM 1339 C CA . ASN A 1 175 ? 34.690 9.235 -49.736 1.00 79.38 175 ASN A CA 1
ATOM 1340 C C . ASN A 1 175 ? 36.206 9.030 -49.950 1.00 79.38 175 ASN A C 1
ATOM 1342 O O . ASN A 1 175 ? 36.832 9.732 -50.738 1.00 79.38 175 ASN A O 1
ATOM 1346 N N . THR A 1 176 ? 36.812 8.066 -49.249 1.00 75.56 176 THR A N 1
ATOM 1347 C CA . THR A 1 176 ? 38.251 7.750 -49.332 1.00 75.56 176 THR A CA 1
ATOM 1348 C C . THR A 1 176 ? 38.571 6.588 -50.272 1.00 75.56 176 THR A C 1
ATOM 1350 O O . THR A 1 176 ? 39.737 6.407 -50.634 1.00 75.56 176 THR A O 1
ATOM 1353 N N . THR A 1 177 ? 37.571 5.825 -50.736 1.00 65.81 177 THR A N 1
ATOM 1354 C CA . THR A 1 177 ? 37.784 4.863 -51.825 1.00 65.81 177 THR A CA 1
ATOM 1355 C C . THR A 1 177 ? 38.092 5.641 -53.111 1.00 65.81 177 THR A C 1
ATOM 1357 O O . THR A 1 177 ? 37.235 6.323 -53.662 1.00 65.81 177 THR A O 1
ATOM 1360 N N . SER A 1 178 ? 39.354 5.593 -53.551 1.00 55.47 178 SER A N 1
ATOM 1361 C CA . SER A 1 178 ? 39.916 6.419 -54.627 1.00 55.47 178 SER A CA 1
ATOM 1362 C C . SER A 1 178 ? 39.085 6.428 -55.917 1.00 55.47 178 SER A C 1
ATOM 1364 O O . SER A 1 178 ? 38.651 5.378 -56.395 1.00 55.47 178 SER A O 1
ATOM 1366 N N . TYR A 1 179 ? 38.951 7.619 -56.517 1.00 55.19 179 TYR A N 1
ATOM 1367 C CA . TYR A 1 179 ? 38.549 7.779 -57.917 1.00 55.19 179 TYR A CA 1
ATOM 1368 C C . TYR A 1 179 ? 39.421 6.867 -58.795 1.00 55.19 179 TYR A C 1
ATOM 1370 O O . TYR A 1 179 ? 40.639 6.851 -58.597 1.00 55.19 179 TYR A O 1
ATOM 1378 N N . PRO A 1 180 ? 38.847 6.114 -59.753 1.00 58.06 180 PRO A N 1
ATOM 1379 C CA . PRO A 1 180 ? 39.663 5.395 -60.718 1.00 58.06 180 PRO A CA 1
ATOM 1380 C C . PRO A 1 180 ? 40.551 6.412 -61.437 1.00 58.06 180 PRO A C 1
ATOM 1382 O O . PRO A 1 180 ? 40.048 7.411 -61.958 1.00 58.06 180 PRO A O 1
ATOM 1385 N N . GLU A 1 181 ? 41.865 6.176 -61.430 1.00 53.59 181 GLU A N 1
ATOM 1386 C CA . GLU A 1 181 ? 42.805 6.926 -62.257 1.00 53.59 181 GLU A CA 1
ATOM 1387 C C . GLU A 1 181 ? 42.284 6.888 -63.694 1.00 53.59 181 GLU A C 1
ATOM 1389 O O . GLU A 1 181 ? 42.194 5.824 -64.310 1.00 53.59 181 GLU A O 1
ATOM 1394 N N . ILE A 1 182 ? 41.864 8.045 -64.207 1.00 62.50 182 ILE A N 1
ATOM 1395 C CA . ILE A 1 182 ? 41.516 8.185 -65.615 1.00 62.50 182 ILE A CA 1
ATOM 1396 C C . ILE A 1 182 ? 42.829 7.945 -66.368 1.00 62.50 182 ILE A C 1
ATOM 1398 O O . ILE A 1 182 ? 43.768 8.722 -66.169 1.00 62.50 182 ILE A O 1
ATOM 1402 N N . PRO A 1 183 ? 42.948 6.882 -67.185 1.00 65.75 183 PRO A N 1
ATOM 1403 C CA . PRO A 1 183 ? 44.165 6.670 -67.949 1.00 65.75 183 PRO A CA 1
ATOM 1404 C C . PRO A 1 183 ? 44.376 7.882 -68.867 1.00 65.75 183 PRO A C 1
ATOM 1406 O O . PRO A 1 183 ? 43.397 8.389 -69.428 1.00 65.75 183 PRO A O 1
ATOM 1409 N N . PRO A 1 184 ? 45.618 8.380 -69.011 1.00 63.25 184 PRO A N 1
ATOM 1410 C CA . PRO A 1 184 ? 45.883 9.524 -69.870 1.00 63.25 184 PRO A CA 1
ATOM 1411 C C . PRO A 1 184 ? 45.399 9.209 -71.290 1.00 63.25 184 PRO A C 1
ATOM 1413 O O . PRO A 1 184 ? 45.716 8.153 -71.841 1.00 63.25 184 PRO A O 1
ATOM 1416 N N . LEU A 1 185 ? 44.582 10.109 -71.847 1.00 65.88 185 LEU A N 1
ATOM 1417 C CA . LEU A 1 185 ? 44.115 10.016 -73.229 1.00 65.88 185 LEU A CA 1
ATOM 1418 C C . LEU A 1 185 ? 45.331 10.033 -74.179 1.00 65.88 185 LEU A C 1
ATOM 1420 O O . LEU A 1 185 ? 46.258 10.808 -73.925 1.00 65.88 185 LEU A O 1
ATOM 1424 N N . PRO A 1 186 ? 45.339 9.178 -75.220 1.00 67.38 186 PRO A N 1
ATOM 1425 C CA . PRO A 1 186 ? 46.437 9.080 -76.180 1.00 67.38 186 PRO A CA 1
ATOM 1426 C C . PRO A 1 186 ? 46.604 10.340 -77.036 1.00 67.38 186 PRO A C 1
ATOM 1428 O O . PRO A 1 186 ? 45.588 11.024 -77.304 1.00 67.38 186 PRO A O 1
#

Organism: NCBI:txid860233

Foldseek 3Di:
DVPLVVLLVVLLVLLVVLLVLLVVLLVLLVVLVVVLVVLVVVVVVVVVVVVVVVVVLVVVVVVLVVVVVVLVVVVVVLVVVVVVPPDPDVVVVVVSVVVVVVSVVVVVVSVVVVVVSVVVVVVVVVVVVVVVVVSVVSVVVSVVSNVSSVVSNVSSVVSNVSSVVSNVVSVVSVVPPDDPPPPDDD

Sequence (186 aa):
MKDASTASDDRYRAADARDTAADARDRAAELRDRTALDRDEVAGIRARHGAVERHGLRDKAAAALARDAAAARRDEDAAKRAADLRGDDPQALDDLLERAREDRDAAAADRVEAADDRAALRTYLDRMGIEQDAAEQARRRTAWERGQSRADRAAARGDREAAASDREQNAIDLNTTSYPEIPPLP

Mean predicted aligned error: 11.48 Å

Radius of gyration: 41.04 Å; Cα contacts (8 Å, |Δi|>4): 73; chains: 1; bounding box: 85×21×134 Å